Protein AF-Q2PBQ4-F1 (afdb_monomer)

Radius of gyration: 20.31 Å; Cα contacts (8 Å, |Δi|>4): 896; chains: 1; bounding box: 57×43×58 Å

Foldseek 3Di:
DEEEAEDLAFAAQDEDAQADPQQLPGFAEYETEHQQAHAALNGAYRGQEYEYEYQEEEEDAHDPDCVQWDDDPPDPDTDGDPDHRYHYLNNQQNQLLSQHEYEYEHAAEYEYQEEHESAQHEYEYHYLYDEYEYQYEYEYPHQYEYEYHYNAEYEHAFEYYRAAHEYEAEHQEYEQAHDDVRLPPAQVGYEYAYAYEHEHEHQQYEYYYGRHEYEAPDVGYEYEYPFQHYEYHYAEAYHYHAEYEYEYDHDPPDDPVRNPHYYHHHYPDYHYDPPHDYYYYD

pLDDT: mean 90.13, std 11.9, range [45.53, 98.88]

Solvent-accessible surface area (backbone atoms only — not comparable to full-atom values): 13071 Å² total; per-residue (Å²): 83,77,50,79,47,78,30,68,68,28,82,42,60,52,77,50,80,25,58,36,97,45,38,68,84,51,22,11,41,36,36,48,26,16,58,39,32,35,36,38,58,67,25,41,65,39,30,22,32,38,40,34,48,23,39,42,40,30,30,29,74,61,68,89,52,72,84,45,46,38,67,62,78,95,44,91,62,69,39,71,47,87,90,67,30,29,36,16,28,60,28,50,27,61,32,14,60,64,40,15,37,38,35,41,40,19,50,39,29,42,36,31,68,28,61,38,50,30,20,52,6,35,41,35,44,33,21,68,30,50,33,36,40,31,63,27,40,39,37,25,87,56,47,10,29,43,36,38,38,29,49,30,32,36,43,33,42,35,31,36,38,17,55,73,5,41,42,36,36,36,20,26,23,43,33,39,35,34,63,78,85,38,60,76,48,55,21,89,76,21,39,43,30,20,14,40,40,36,39,32,60,27,68,77,31,41,42,39,41,30,19,28,24,45,29,12,26,88,96,12,28,38,37,37,37,82,35,49,18,49,23,38,39,38,34,37,36,38,38,37,31,38,35,31,34,42,39,34,69,62,67,85,96,62,61,71,85,53,53,64,47,55,74,46,77,59,55,78,41,80,46,69,41,88,97,34,44,82,44,82,48,111

Mean predicted aligned error: 5.84 Å

InterPro domains:
  IPR012334 Pectin lyase fold [G3DSA:2.160.20.10] (1-53)

Secondary structure (DSSP, 8-state):
-EEEEE-SEEEE-SEEE---SSHHHH--EEEEE-SEEEE-TT-EEESSEEEEE-SEEEEE-----GGGEEE-TT--SEEE-TT--EEEHHHHHHHHTTT-EEEEEESSEEEE-S-EE-TTSEEEEEESSS-EEE-S-EE-SS--EEEEE-SSEEEE-S-EEEEEEEEEEEESEEEE--SGGGGG--GGG-EEEEEEEEEE--TT-EEEEEEEEEEEEEEEEEEEESSS--EEEEEEEEEEEEEEEEE-PPPTT--GGGS---EEEEEEEEEE-TT-EEEEE-
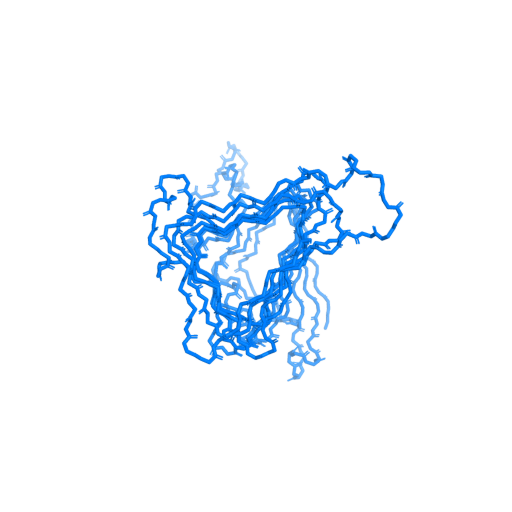
Structure (mmCIF, N/CA/C/O backbone):
data_AF-Q2PBQ4-F1
#
_entry.id   AF-Q2PBQ4-F1
#
loop_
_atom_site.group_PDB
_atom_site.id
_atom_site.type_symbol
_atom_site.label_atom_id
_atom_site.label_alt_id
_atom_site.label_comp_id
_atom_site.label_asym_id
_atom_site.label_entity_id
_atom_site.label_seq_id
_atom_site.pdbx_PDB_ins_code
_atom_site.Cartn_x
_atom_site.Cartn_y
_atom_site.Cartn_z
_atom_site.occupancy
_atom_site.B_iso_or_equiv
_atom_site.auth_seq_id
_atom_site.auth_comp_id
_atom_site.auth_asym_id
_atom_site.auth_atom_id
_atom_site.pdbx_PDB_model_num
ATOM 1 N N . GLY A 1 1 ? 13.755 -12.533 -21.486 1.00 93.19 1 GLY A N 1
ATOM 2 C CA . GLY A 1 1 ? 15.112 -11.950 -21.383 1.00 93.19 1 GLY A CA 1
ATOM 3 C C . GLY A 1 1 ? 15.297 -11.260 -20.043 1.00 93.19 1 GLY A C 1
ATOM 4 O O . GLY A 1 1 ? 14.425 -11.394 -19.188 1.00 93.19 1 GLY A O 1
ATOM 5 N N . ARG A 1 2 ? 16.408 -10.543 -19.853 1.00 96.75 2 ARG A N 1
ATOM 6 C CA . ARG A 1 2 ? 16.686 -9.730 -18.658 1.00 96.75 2 ARG A CA 1
ATOM 7 C C . ARG A 1 2 ? 17.326 -8.408 -19.092 1.00 96.75 2 ARG A C 1
ATOM 9 O O . ARG A 1 2 ? 18.261 -8.460 -19.883 1.00 96.75 2 ARG A O 1
ATOM 16 N N . ALA A 1 3 ? 16.846 -7.277 -18.586 1.00 96.81 3 ALA A N 1
ATOM 17 C CA . ALA A 1 3 ? 17.469 -5.967 -18.785 1.00 96.81 3 ALA A CA 1
ATOM 18 C C . ALA A 1 3 ? 17.603 -5.252 -17.438 1.00 96.81 3 ALA A C 1
ATOM 20 O O . ALA A 1 3 ? 16.644 -5.224 -16.672 1.00 96.81 3 ALA A O 1
ATOM 21 N N . ILE A 1 4 ? 18.789 -4.716 -17.155 1.00 95.25 4 ILE A N 1
ATOM 22 C CA . ILE A 1 4 ? 19.103 -3.990 -15.921 1.00 95.25 4 ILE A CA 1
ATOM 23 C C . ILE A 1 4 ? 19.652 -2.630 -16.327 1.00 95.25 4 ILE A C 1
ATOM 25 O O . ILE A 1 4 ? 20.608 -2.568 -17.102 1.00 95.25 4 ILE A O 1
ATOM 29 N N . VAL A 1 5 ? 19.043 -1.563 -15.823 1.00 93.81 5 VAL A N 1
ATOM 30 C CA . VAL A 1 5 ? 19.481 -0.183 -16.031 1.00 93.81 5 VAL A CA 1
ATOM 31 C C . VAL A 1 5 ? 19.753 0.427 -14.664 1.00 93.81 5 VAL A C 1
ATOM 33 O O . VAL A 1 5 ? 18.831 0.601 -13.874 1.00 93.81 5 VAL A O 1
ATOM 36 N N . TRP A 1 6 ? 21.018 0.748 -14.402 1.00 92.19 6 TRP A N 1
ATOM 37 C CA . TRP A 1 6 ? 21.456 1.413 -13.178 1.00 92.19 6 TRP A CA 1
ATOM 38 C C . TRP A 1 6 ? 22.190 2.709 -13.515 1.00 92.19 6 TRP A C 1
ATOM 40 O O . TRP A 1 6 ? 23.010 2.740 -14.436 1.00 92.19 6 TRP A O 1
ATOM 50 N N . GLY A 1 7 ? 21.945 3.748 -12.730 1.00 81.69 7 GLY A N 1
ATOM 51 C CA . GLY A 1 7 ? 22.768 4.950 -12.683 1.00 81.69 7 GLY A CA 1
ATOM 52 C C . GLY A 1 7 ? 22.498 5.709 -11.394 1.00 81.69 7 GLY A C 1
ATOM 53 O O . GLY A 1 7 ? 21.398 5.617 -10.865 1.00 81.69 7 GLY A O 1
ATOM 54 N N . ASP A 1 8 ? 23.469 6.476 -10.895 1.00 75.94 8 ASP A N 1
ATOM 55 C CA . ASP A 1 8 ? 23.231 7.352 -9.734 1.00 75.94 8 ASP A CA 1
ATOM 56 C C . ASP A 1 8 ? 22.040 8.282 -10.004 1.00 75.94 8 ASP A C 1
ATOM 58 O O . ASP A 1 8 ? 21.181 8.461 -9.149 1.00 75.94 8 ASP A O 1
ATOM 62 N N . ILE A 1 9 ? 21.960 8.767 -11.248 1.00 79.56 9 ILE A N 1
ATOM 63 C CA . ILE A 1 9 ? 20.779 9.359 -11.869 1.00 79.56 9 ILE A CA 1
ATOM 64 C C . ILE A 1 9 ? 20.339 8.446 -13.020 1.00 79.56 9 ILE A C 1
ATOM 66 O O . ILE A 1 9 ? 21.089 8.259 -13.984 1.00 79.56 9 ILE A O 1
ATOM 70 N N . ALA A 1 10 ? 19.123 7.906 -12.948 1.00 84.56 10 ALA A N 1
ATOM 71 C CA . ALA A 1 10 ? 18.535 7.031 -13.958 1.00 84.56 10 ALA A CA 1
ATOM 72 C C . ALA A 1 10 ? 17.274 7.668 -14.565 1.00 84.56 10 ALA A C 1
ATOM 74 O O . ALA A 1 10 ? 16.234 7.770 -13.919 1.00 84.56 10 ALA A O 1
ATOM 75 N N . LEU A 1 11 ? 17.373 8.074 -15.834 1.00 87.19 11 LEU A N 1
ATOM 76 C CA . LEU A 1 11 ? 16.285 8.668 -16.615 1.00 87.19 11 LEU A CA 1
ATOM 77 C C . LEU A 1 11 ? 15.771 7.641 -17.626 1.00 87.19 11 LEU A C 1
ATOM 79 O O . LEU A 1 11 ? 16.468 7.307 -18.588 1.00 87.19 11 LEU A O 1
ATOM 83 N N . ILE A 1 12 ? 14.562 7.131 -17.415 1.00 88.38 12 ILE A N 1
ATOM 84 C CA . ILE A 1 12 ? 13.929 6.159 -18.304 1.00 88.38 12 ILE A CA 1
ATOM 85 C C . ILE A 1 12 ? 12.822 6.861 -19.081 1.00 88.38 12 ILE A C 1
ATOM 87 O O . ILE A 1 12 ? 11.803 7.256 -18.519 1.00 88.38 12 ILE A O 1
ATOM 91 N N . ASP A 1 13 ? 13.042 6.988 -20.388 1.00 88.44 13 ASP A N 1
ATOM 92 C CA . ASP A 1 13 ? 12.125 7.661 -21.319 1.00 88.44 13 ASP A CA 1
ATOM 93 C C . ASP A 1 13 ? 11.961 6.903 -22.651 1.00 88.44 13 ASP A C 1
ATOM 95 O O . ASP A 1 13 ? 11.418 7.407 -23.629 1.00 88.44 13 ASP A O 1
ATOM 99 N N . GLY A 1 14 ? 12.480 5.674 -22.709 1.00 88.06 14 GLY A N 1
ATOM 100 C CA . GLY A 1 14 ? 12.464 4.823 -23.896 1.00 88.06 14 GLY A CA 1
ATOM 101 C C . GLY A 1 14 ? 11.621 3.561 -23.723 1.00 88.06 14 GLY A C 1
ATOM 102 O O . GLY A 1 14 ? 10.946 3.359 -22.714 1.00 88.06 14 GLY A O 1
ATOM 103 N N . ASN A 1 15 ? 11.696 2.674 -24.716 1.00 95.06 15 ASN A N 1
ATOM 104 C CA . ASN A 1 15 ? 11.066 1.358 -24.662 1.00 95.06 15 ASN A CA 1
ATOM 105 C C . ASN A 1 15 ? 12.089 0.282 -24.258 1.00 95.06 15 ASN A C 1
ATOM 107 O O . ASN A 1 15 ? 13.109 0.111 -24.929 1.00 95.06 15 ASN A O 1
ATOM 111 N N . ILE A 1 16 ? 11.794 -0.466 -23.193 1.00 95.19 16 ILE A N 1
ATOM 112 C CA . ILE A 1 16 ? 12.507 -1.686 -22.808 1.00 95.19 16 ILE A CA 1
ATOM 113 C C . ILE A 1 16 ? 11.582 -2.879 -23.053 1.00 95.19 16 ILE A C 1
ATOM 115 O O . ILE A 1 16 ? 10.691 -3.176 -22.253 1.00 95.19 16 ILE A O 1
ATOM 119 N N . ASN A 1 17 ? 11.830 -3.600 -24.147 1.00 95.38 17 ASN A N 1
ATOM 120 C CA . ASN A 1 17 ? 11.062 -4.784 -24.508 1.00 95.38 17 ASN A CA 1
ATOM 121 C C . ASN A 1 17 ? 11.787 -6.070 -24.088 1.00 95.38 17 ASN A C 1
ATOM 123 O O . ASN A 1 17 ? 12.755 -6.503 -24.714 1.00 95.38 17 ASN A O 1
ATOM 127 N N . ALA A 1 18 ? 11.277 -6.708 -23.040 1.00 95.38 18 ALA A N 1
ATOM 128 C CA . ALA A 1 18 ? 11.682 -8.028 -22.580 1.00 95.38 18 ALA A CA 1
ATOM 129 C C . ALA A 1 18 ? 10.539 -9.053 -22.722 1.00 95.38 18 ALA A C 1
ATOM 131 O O . ALA A 1 18 ? 10.498 -10.028 -21.964 1.00 95.38 18 ALA A O 1
ATOM 132 N N . GLN A 1 19 ? 9.616 -8.856 -23.670 1.00 93.56 19 GLN A N 1
ATOM 133 C CA . GLN A 1 19 ? 8.421 -9.682 -23.826 1.00 93.56 19 GLN A CA 1
ATOM 134 C C . GLN A 1 19 ? 8.736 -11.138 -24.199 1.00 93.56 19 GLN A C 1
ATOM 136 O O . GLN A 1 19 ? 9.745 -11.458 -24.831 1.00 93.56 19 GLN A O 1
ATOM 141 N N . GLY A 1 20 ? 7.824 -12.026 -23.812 1.00 89.19 20 GLY A N 1
ATOM 142 C CA . GLY A 1 20 ? 7.723 -13.386 -24.333 1.00 89.19 20 GLY A CA 1
ATOM 143 C C . GLY A 1 20 ? 6.499 -13.511 -25.241 1.00 89.19 20 GLY A C 1
ATOM 144 O O . GLY A 1 20 ? 5.858 -12.516 -25.567 1.00 89.19 20 GLY A O 1
ATOM 145 N N . LYS A 1 21 ? 6.133 -14.739 -25.623 1.00 90.81 21 LYS A N 1
ATOM 146 C CA . LYS A 1 21 ? 4.908 -14.989 -26.408 1.00 90.81 21 LYS A CA 1
ATOM 147 C C . LYS A 1 21 ? 3.641 -14.592 -25.639 1.00 90.81 21 LYS A C 1
ATOM 149 O O . LYS A 1 21 ? 2.692 -14.081 -26.215 1.00 90.81 21 LYS A O 1
ATOM 154 N N . ASP A 1 22 ? 3.646 -14.865 -24.342 1.00 90.38 22 ASP A N 1
ATOM 155 C CA . ASP A 1 22 ? 2.651 -14.438 -23.359 1.00 90.38 22 ASP A CA 1
ATOM 156 C C . ASP A 1 22 ? 3.419 -13.669 -22.277 1.00 90.38 22 ASP A C 1
ATOM 158 O O . ASP A 1 22 ? 4.313 -14.244 -21.648 1.00 90.38 22 ASP A O 1
ATOM 162 N N . ILE A 1 23 ? 3.147 -12.372 -22.104 1.00 89.69 23 ILE A N 1
ATOM 163 C CA . ILE A 1 23 ? 3.944 -11.501 -21.227 1.00 89.69 23 ILE A CA 1
ATOM 164 C C . ILE A 1 23 ? 3.871 -11.940 -19.759 1.00 89.69 23 ILE A C 1
ATOM 166 O O . ILE A 1 23 ? 4.903 -12.013 -19.097 1.00 89.69 23 ILE A O 1
ATOM 170 N N . ALA A 1 24 ? 2.698 -12.357 -19.283 1.00 86.25 24 ALA A N 1
ATOM 171 C CA . ALA A 1 24 ? 2.499 -12.789 -17.903 1.00 86.25 24 ALA A CA 1
ATOM 172 C C . ALA A 1 24 ? 3.145 -14.159 -17.629 1.00 86.25 24 ALA A C 1
ATOM 174 O O . ALA A 1 24 ? 3.663 -14.415 -16.539 1.00 86.25 24 ALA A O 1
ATOM 175 N N . LYS A 1 25 ? 3.161 -15.062 -18.618 1.00 88.38 25 LYS A N 1
ATOM 176 C CA . LYS A 1 25 ? 3.735 -16.411 -18.439 1.00 88.38 25 LYS A CA 1
ATOM 177 C C . LYS A 1 25 ? 5.223 -16.479 -18.755 1.00 88.38 25 LYS A C 1
ATOM 179 O O . LYS A 1 25 ? 5.984 -17.074 -17.995 1.00 88.38 25 LYS A O 1
ATOM 184 N N . THR A 1 26 ? 5.618 -15.880 -19.871 1.00 92.56 26 THR A N 1
ATOM 185 C CA . THR A 1 26 ? 6.922 -16.068 -20.531 1.00 92.56 26 THR A CA 1
ATOM 186 C C . THR A 1 26 ? 7.721 -14.776 -20.702 1.00 92.56 26 THR A C 1
ATOM 188 O O . THR A 1 26 ? 8.833 -14.825 -21.227 1.00 92.56 26 THR A O 1
ATOM 191 N N . GLY A 1 27 ? 7.181 -13.628 -20.278 1.00 93.75 27 GLY A N 1
ATOM 192 C CA . GLY A 1 27 ? 7.910 -12.364 -20.267 1.00 93.75 27 GLY A CA 1
ATOM 193 C C . GLY A 1 27 ? 9.150 -12.407 -19.373 1.00 93.75 27 GLY A C 1
ATOM 194 O O . GLY A 1 27 ? 9.266 -13.212 -18.446 1.00 93.75 27 GLY A O 1
ATOM 195 N N . GLY A 1 28 ? 10.101 -11.538 -19.691 1.00 95.19 28 GLY A N 1
ATOM 196 C CA . GLY A 1 28 ? 11.361 -11.383 -18.981 1.00 95.19 28 GLY A CA 1
ATOM 197 C C . GLY A 1 28 ? 11.264 -10.537 -17.714 1.00 95.19 28 GLY A C 1
ATOM 198 O O . GLY A 1 28 ? 10.182 -10.234 -17.217 1.00 95.19 28 GLY A O 1
ATOM 199 N N . PHE A 1 29 ? 12.432 -10.148 -17.216 1.00 96.81 29 PHE A N 1
ATOM 200 C CA . PHE A 1 29 ? 12.602 -9.284 -16.050 1.00 96.81 29 PHE A CA 1
ATOM 201 C C . PHE A 1 29 ? 13.279 -7.975 -16.460 1.00 96.81 29 PHE A C 1
ATOM 203 O O . PHE A 1 29 ? 14.274 -8.009 -17.191 1.00 96.81 29 PHE A O 1
ATOM 210 N N . VAL A 1 30 ? 12.759 -6.851 -15.974 1.00 97.00 30 VAL A N 1
ATOM 211 C CA . VAL A 1 30 ? 13.367 -5.525 -16.131 1.00 97.00 30 VAL A CA 1
ATOM 212 C C . VAL A 1 30 ? 13.603 -4.913 -14.757 1.00 97.00 30 VAL A C 1
ATOM 214 O O . VAL A 1 30 ? 12.729 -4.965 -13.897 1.00 97.00 30 VAL A O 1
ATOM 217 N N . GLU A 1 31 ? 14.773 -4.322 -14.564 1.00 96.06 31 GLU A N 1
ATOM 218 C CA . GLU A 1 31 ? 15.111 -3.520 -13.389 1.00 96.06 31 GLU A CA 1
ATOM 219 C C . GLU A 1 31 ? 15.605 -2.159 -13.853 1.00 96.06 31 GLU A C 1
ATOM 221 O O . GLU A 1 31 ? 16.446 -2.067 -14.752 1.00 96.06 31 GLU A O 1
ATOM 226 N N . THR A 1 32 ? 15.050 -1.115 -13.258 1.00 92.50 32 THR A N 1
ATOM 227 C CA . THR A 1 32 ? 15.457 0.271 -13.474 1.00 92.50 32 THR A CA 1
ATOM 228 C C . THR A 1 32 ? 15.645 0.898 -12.106 1.00 92.50 32 THR A C 1
ATOM 230 O O . THR A 1 32 ? 14.701 0.963 -11.320 1.00 92.50 32 THR A O 1
ATOM 233 N N . SER A 1 33 ? 16.863 1.307 -11.808 1.00 87.12 33 SER A N 1
ATOM 234 C CA . SER A 1 33 ? 17.324 1.527 -10.440 1.00 87.12 33 SER A CA 1
ATOM 235 C C . SER A 1 33 ? 18.352 2.651 -10.400 1.00 87.12 33 SER A C 1
ATOM 237 O O . SER A 1 33 ? 18.999 2.947 -11.408 1.00 87.12 33 SER A O 1
ATOM 239 N N . GLY A 1 34 ? 18.504 3.275 -9.242 1.00 82.69 34 GLY A N 1
ATOM 240 C CA . GLY A 1 34 ? 19.382 4.423 -9.067 1.00 82.69 34 GLY A CA 1
ATOM 241 C C . GLY A 1 34 ? 19.007 5.215 -7.832 1.00 82.69 34 GLY A C 1
ATOM 242 O O . GLY A 1 34 ? 17.855 5.156 -7.413 1.00 82.69 34 GLY A O 1
ATOM 243 N N . HIS A 1 35 ? 19.949 5.976 -7.272 1.00 76.19 35 HIS A N 1
ATOM 244 C CA . HIS A 1 35 ? 19.637 6.875 -6.158 1.00 76.19 35 HIS A CA 1
ATOM 245 C C . HIS A 1 35 ? 18.512 7.835 -6.559 1.00 76.19 35 HIS A C 1
ATOM 247 O O . HIS A 1 35 ? 17.479 7.886 -5.892 1.00 76.19 35 HIS A O 1
ATOM 253 N N . ASP A 1 36 ? 18.683 8.489 -7.710 1.00 76.69 36 ASP A N 1
ATOM 254 C CA . ASP A 1 36 ? 17.720 9.371 -8.356 1.00 76.69 36 ASP A CA 1
ATOM 255 C C . ASP A 1 36 ? 17.075 8.680 -9.573 1.00 76.69 36 ASP A C 1
ATOM 257 O O . ASP A 1 36 ? 17.637 8.673 -10.671 1.00 76.69 36 ASP A O 1
ATOM 261 N N . LEU A 1 37 ? 15.881 8.103 -9.403 1.00 83.75 37 LEU A N 1
ATOM 262 C CA . LEU A 1 37 ? 15.162 7.386 -10.466 1.00 83.75 37 LEU A CA 1
ATOM 263 C C . LEU A 1 37 ? 13.968 8.176 -11.014 1.00 83.75 37 LEU A C 1
ATOM 265 O O . LEU A 1 37 ? 13.111 8.643 -10.261 1.00 83.75 37 LEU A O 1
ATOM 269 N N . PHE A 1 38 ? 13.900 8.265 -12.342 1.00 84.88 38 PHE A N 1
ATOM 270 C CA . PHE A 1 38 ? 12.886 9.005 -13.086 1.00 84.88 38 PHE A CA 1
ATOM 271 C C . PHE A 1 38 ? 12.312 8.126 -14.183 1.00 84.88 38 PHE A C 1
ATOM 273 O O . PHE A 1 38 ? 13.019 7.745 -15.119 1.00 84.88 38 PHE A O 1
ATOM 280 N N . ILE A 1 39 ? 11.023 7.820 -14.075 1.00 87.00 39 ILE A N 1
ATOM 281 C CA . ILE A 1 39 ? 10.279 7.120 -15.116 1.00 87.00 39 ILE A CA 1
ATOM 282 C C . ILE A 1 39 ? 9.245 8.068 -15.715 1.00 87.00 39 ILE A C 1
ATOM 284 O O . ILE A 1 39 ? 8.208 8.340 -15.103 1.00 87.00 39 ILE A O 1
ATOM 288 N N . ASN A 1 40 ? 9.536 8.535 -16.923 1.00 84.31 40 ASN A N 1
ATOM 289 C CA . ASN A 1 40 ? 8.719 9.497 -17.653 1.00 84.31 40 ASN A CA 1
ATOM 290 C C . ASN A 1 40 ? 7.469 8.858 -18.272 1.00 84.31 40 ASN A C 1
ATOM 292 O O . ASN A 1 40 ? 7.330 7.634 -18.322 1.00 84.31 40 ASN A O 1
ATOM 296 N N . ASP A 1 41 ? 6.580 9.696 -18.806 1.00 85.12 41 ASP A N 1
ATOM 297 C CA . ASP A 1 41 ? 5.311 9.287 -19.433 1.00 85.12 41 ASP A CA 1
ATOM 298 C C . ASP A 1 41 ? 5.466 8.512 -20.735 1.00 85.12 41 ASP A C 1
ATOM 300 O O . ASP A 1 41 ? 4.545 7.812 -21.164 1.00 85.12 41 ASP A O 1
ATOM 304 N N . SER A 1 42 ? 6.599 8.710 -21.403 1.00 84.19 42 SER A N 1
ATOM 305 C CA . SER A 1 42 ? 6.943 8.064 -22.668 1.00 84.19 42 SER A CA 1
ATOM 306 C C . SER A 1 42 ? 7.589 6.698 -22.463 1.00 84.19 42 SER A C 1
ATOM 308 O O . SER A 1 42 ? 7.710 5.937 -23.424 1.00 84.19 42 SER A O 1
ATOM 310 N N . ALA A 1 43 ? 8.004 6.376 -21.234 1.00 89.00 43 ALA A N 1
ATOM 311 C CA . ALA A 1 43 ? 8.640 5.109 -20.938 1.00 89.00 43 ALA A CA 1
ATOM 312 C C . ALA A 1 43 ? 7.660 3.947 -21.129 1.00 89.00 43 ALA A C 1
ATOM 314 O O . ALA A 1 43 ? 6.511 3.979 -20.691 1.00 89.00 43 ALA A O 1
ATOM 315 N N . ILE A 1 44 ? 8.134 2.884 -21.773 1.00 90.19 44 ILE A N 1
ATOM 316 C CA . ILE A 1 44 ? 7.370 1.651 -21.964 1.00 90.19 44 ILE A C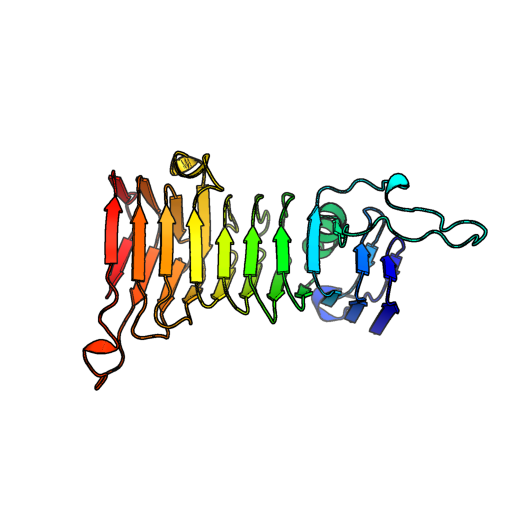A 1
ATOM 317 C C . ILE A 1 44 ? 8.243 0.497 -21.501 1.00 90.19 44 ILE A C 1
ATOM 319 O O . ILE A 1 44 ? 9.323 0.275 -22.042 1.00 90.19 44 ILE A O 1
ATOM 323 N N . VAL A 1 45 ? 7.762 -0.260 -20.519 1.00 92.38 45 VAL A N 1
ATOM 324 C CA . VAL A 1 45 ? 8.427 -1.477 -20.054 1.00 92.38 45 VAL A CA 1
ATOM 325 C C . VAL A 1 45 ? 7.519 -2.668 -20.323 1.00 92.38 45 VAL A C 1
ATOM 327 O O . VAL A 1 45 ? 6.452 -2.798 -19.727 1.00 92.38 45 VAL A O 1
ATOM 330 N N . ASP A 1 46 ? 7.955 -3.541 -21.229 1.00 92.50 46 ASP A N 1
ATOM 331 C CA . ASP A 1 46 ? 7.258 -4.772 -21.597 1.00 92.50 46 ASP A CA 1
ATOM 332 C C . ASP A 1 46 ? 7.999 -5.975 -21.017 1.00 92.50 46 ASP A C 1
ATOM 334 O O . ASP A 1 46 ? 8.870 -6.577 -21.646 1.00 92.50 46 ASP A O 1
ATOM 338 N N . ALA A 1 47 ? 7.662 -6.328 -19.781 1.00 93.00 47 ALA A N 1
ATOM 339 C CA . ALA A 1 47 ? 8.264 -7.433 -19.045 1.00 93.00 47 ALA A CA 1
ATOM 340 C C . ALA A 1 47 ? 7.205 -8.173 -18.230 1.00 93.00 47 ALA A C 1
ATOM 342 O O . ALA A 1 47 ? 6.141 -7.638 -17.958 1.00 93.00 47 ALA A O 1
ATOM 343 N N . LYS A 1 48 ? 7.494 -9.398 -17.788 1.00 91.19 48 LYS A N 1
ATOM 344 C CA . LYS A 1 48 ? 6.630 -10.075 -16.810 1.00 91.19 48 LYS A CA 1
ATOM 345 C C . LYS A 1 48 ? 6.697 -9.383 -15.449 1.00 91.19 48 LYS A C 1
ATOM 347 O O . LYS A 1 48 ? 5.690 -9.260 -14.758 1.00 91.19 48 LYS A O 1
ATOM 352 N N . LYS A 1 49 ? 7.912 -8.991 -15.058 1.00 93.25 49 LYS A N 1
ATOM 353 C CA . LYS A 1 49 ? 8.213 -8.320 -13.795 1.00 93.25 49 LYS A CA 1
ATOM 354 C C . LYS A 1 49 ? 9.062 -7.091 -14.054 1.00 93.25 49 LYS A C 1
ATOM 356 O O . LYS A 1 49 ? 10.033 -7.174 -14.813 1.00 93.25 49 LYS A O 1
ATOM 361 N N . TRP A 1 50 ? 8.730 -6.009 -13.372 1.00 94.31 50 TRP A N 1
ATOM 362 C CA . TRP A 1 50 ? 9.484 -4.769 -13.402 1.00 94.31 50 TRP A CA 1
ATOM 363 C C . TRP A 1 50 ? 9.804 -4.318 -11.978 1.00 94.31 50 TRP A C 1
ATOM 365 O O . TRP A 1 50 ? 8.898 -4.164 -11.160 1.00 94.31 50 TRP A O 1
ATOM 375 N N . LEU A 1 51 ? 11.092 -4.171 -11.672 1.00 94.56 51 LEU A N 1
ATOM 376 C CA . LEU A 1 51 ? 11.594 -3.692 -10.388 1.00 94.56 51 LEU A CA 1
ATOM 377 C C . LEU A 1 51 ? 12.099 -2.250 -10.520 1.00 94.56 51 LEU A C 1
ATOM 379 O O . LEU A 1 51 ? 12.883 -1.937 -11.416 1.00 94.56 51 LEU A O 1
ATOM 383 N N . LEU A 1 52 ? 11.640 -1.404 -9.607 1.00 92.81 52 LEU A N 1
ATOM 384 C CA . LEU A 1 52 ? 12.075 -0.031 -9.395 1.00 92.81 52 LEU A CA 1
ATOM 385 C C . LEU A 1 52 ? 12.738 0.024 -8.019 1.00 92.81 52 LEU A C 1
ATOM 387 O O . LEU A 1 52 ? 12.065 -0.315 -7.049 1.00 92.81 52 LEU A O 1
ATOM 391 N N . ASP A 1 53 ? 14.016 0.408 -7.946 1.00 87.69 53 ASP A N 1
ATOM 392 C CA . ASP A 1 53 ? 14.791 0.387 -6.689 1.00 87.69 53 ASP A CA 1
ATOM 393 C C . ASP A 1 53 ? 15.522 1.718 -6.377 1.00 87.69 53 ASP A C 1
ATOM 395 O O . ASP A 1 53 ? 16.733 1.807 -6.596 1.00 87.69 53 ASP A O 1
ATOM 399 N N . PRO A 1 54 ? 14.800 2.797 -5.982 1.00 85.75 54 PRO A N 1
ATOM 400 C CA . PRO A 1 54 ? 15.406 4.074 -5.576 1.00 85.75 54 PRO A CA 1
ATOM 401 C C . PRO A 1 54 ? 15.524 4.293 -4.059 1.00 85.75 54 PRO A C 1
ATOM 403 O O . PRO A 1 54 ? 14.974 3.549 -3.256 1.00 85.75 54 PRO A O 1
ATOM 406 N N . ASP A 1 55 ? 16.166 5.382 -3.623 1.00 85.88 55 ASP A N 1
ATOM 407 C CA . ASP A 1 55 ? 16.198 5.722 -2.189 1.00 85.88 55 ASP A CA 1
ATOM 408 C C . ASP A 1 55 ? 14.848 6.248 -1.683 1.00 85.88 55 ASP A C 1
ATOM 410 O O . ASP A 1 55 ? 14.341 5.823 -0.640 1.00 85.88 55 ASP A O 1
ATOM 414 N N . THR A 1 56 ? 14.228 7.155 -2.434 1.00 88.19 56 THR A N 1
ATOM 415 C CA . THR A 1 56 ? 12.842 7.598 -2.234 1.00 88.19 56 THR A CA 1
ATOM 416 C C . THR A 1 56 ? 12.134 7.669 -3.575 1.00 88.19 56 THR A C 1
ATOM 418 O O . THR A 1 56 ? 12.777 7.749 -4.614 1.00 88.19 56 THR A O 1
ATOM 421 N N . VAL A 1 57 ? 10.804 7.642 -3.587 1.00 90.81 57 VAL A N 1
ATOM 422 C CA . VAL A 1 57 ? 10.061 7.821 -4.840 1.00 90.81 57 VAL A CA 1
ATOM 423 C C . VAL A 1 57 ? 8.664 8.361 -4.605 1.00 90.81 57 VAL A C 1
ATOM 425 O O . VAL A 1 57 ? 7.987 7.996 -3.639 1.00 90.81 57 VAL A O 1
ATOM 428 N N . SER A 1 58 ? 8.222 9.219 -5.519 1.00 92.50 58 SER A N 1
ATOM 429 C CA . SER A 1 58 ? 6.845 9.682 -5.598 1.00 92.50 58 SER A CA 1
ATOM 430 C C . SER A 1 58 ? 6.193 9.239 -6.906 1.00 92.50 58 SER A C 1
ATOM 432 O O . SER A 1 58 ? 6.722 9.477 -7.991 1.00 92.50 58 SER A O 1
ATOM 434 N N . ILE A 1 59 ? 5.020 8.618 -6.818 1.00 93.62 59 ILE A N 1
ATOM 435 C CA . ILE A 1 59 ? 4.164 8.377 -7.981 1.00 93.62 59 ILE A CA 1
ATOM 436 C C . ILE A 1 59 ? 3.357 9.648 -8.223 1.00 93.62 59 ILE A C 1
ATOM 438 O O . ILE A 1 59 ? 2.581 10.055 -7.355 1.00 93.62 59 ILE A O 1
ATOM 442 N N . ASN A 1 60 ? 3.549 10.275 -9.380 1.00 91.25 60 ASN A N 1
ATOM 443 C CA . ASN A 1 60 ? 2.975 11.579 -9.706 1.00 91.25 60 ASN A CA 1
ATOM 444 C C . ASN A 1 60 ? 2.211 11.549 -11.028 1.00 91.25 60 ASN A C 1
ATOM 446 O O . ASN A 1 60 ? 2.323 10.601 -11.808 1.00 91.25 60 ASN A O 1
ATOM 450 N N . ASN A 1 61 ? 1.446 12.615 -11.269 1.00 83.50 61 ASN A N 1
ATOM 451 C CA . ASN A 1 61 ? 0.867 12.855 -12.576 1.00 83.50 61 ASN A CA 1
ATOM 452 C C . ASN A 1 61 ? 2.008 13.103 -13.551 1.00 83.50 61 ASN A C 1
ATOM 454 O O . ASN A 1 61 ? 2.905 13.904 -13.287 1.00 83.50 61 ASN A O 1
ATOM 458 N N . GLY A 1 62 ? 1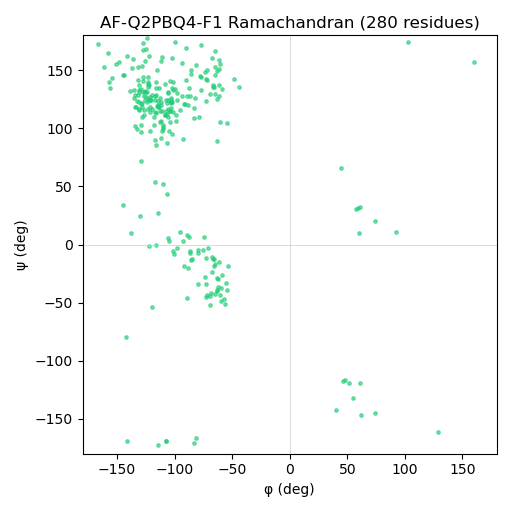.949 12.372 -14.649 1.00 64.06 62 GLY A N 1
ATOM 459 C CA . GLY A 1 62 ? 2.821 12.553 -15.780 1.00 64.06 62 GLY A CA 1
ATOM 460 C C . GLY A 1 62 ? 2.820 13.971 -16.326 1.00 64.06 62 GLY A C 1
ATOM 461 O O . GLY A 1 62 ? 1.874 14.375 -16.997 1.00 64.06 62 GLY A O 1
ATOM 462 N N . GLU A 1 63 ? 3.876 14.727 -16.049 1.00 57.47 63 GLU A N 1
ATOM 463 C CA . GLU A 1 63 ? 4.246 15.867 -16.874 1.00 57.47 63 GLU A CA 1
ATOM 464 C C . GLU A 1 63 ? 5.725 15.712 -17.228 1.00 57.47 63 GLU A C 1
ATOM 466 O O . GLU A 1 63 ? 6.602 15.843 -16.372 1.00 57.47 63 GLU A O 1
ATOM 471 N N . ASN A 1 64 ? 6.004 15.419 -18.503 1.00 53.56 64 ASN A N 1
ATOM 472 C CA . ASN A 1 64 ? 7.344 15.526 -19.076 1.00 53.56 64 ASN A CA 1
ATOM 473 C C . ASN A 1 64 ? 7.766 16.997 -19.009 1.00 53.56 64 ASN A C 1
ATOM 475 O O . ASN A 1 64 ? 7.482 17.781 -19.915 1.00 53.56 64 ASN A O 1
ATOM 479 N N . ASN A 1 65 ? 8.393 17.390 -17.908 1.00 54.50 65 ASN A N 1
ATOM 480 C CA . ASN A 1 65 ? 8.764 18.770 -17.690 1.00 54.50 65 ASN A CA 1
ATOM 481 C C . ASN A 1 65 ? 10.284 18.915 -17.740 1.00 54.50 65 ASN A C 1
ATOM 483 O O . ASN A 1 65 ? 10.981 18.713 -16.748 1.00 54.50 65 ASN A O 1
ATOM 487 N N . ASP A 1 66 ? 10.788 19.336 -18.901 1.00 55.28 66 ASP A N 1
ATOM 488 C CA . ASP A 1 66 ? 12.202 19.659 -19.126 1.00 55.28 66 ASP A CA 1
ATOM 489 C C . ASP A 1 66 ? 12.753 20.683 -18.117 1.00 55.28 66 ASP A C 1
ATOM 491 O O . ASP A 1 66 ? 13.965 20.757 -17.929 1.00 55.28 66 ASP A O 1
ATOM 495 N N . SER A 1 67 ? 11.902 21.451 -17.419 1.00 55.84 67 SER A N 1
ATOM 496 C CA . SER A 1 67 ? 12.340 22.339 -16.328 1.00 55.84 67 SER A CA 1
ATOM 497 C C . SER A 1 67 ? 12.854 21.596 -15.088 1.00 55.84 67 SER A C 1
ATOM 499 O O . SER A 1 67 ? 13.446 22.208 -14.195 1.00 55.84 67 SER A O 1
ATOM 501 N N . HIS A 1 68 ? 12.658 20.277 -15.034 1.00 59.22 68 HIS A N 1
ATOM 502 C CA . HIS A 1 68 ? 13.237 19.398 -14.025 1.00 59.22 68 HIS A CA 1
ATOM 503 C C . HIS A 1 68 ? 14.695 19.068 -14.358 1.00 59.22 68 HIS A C 1
ATOM 505 O O . HIS A 1 68 ? 15.378 18.482 -13.527 1.00 59.22 68 HIS A O 1
ATOM 511 N N . LEU A 1 69 ? 15.188 19.467 -15.535 1.00 61.06 69 LEU A N 1
ATOM 512 C CA . LEU A 1 69 ? 16.574 19.336 -15.955 1.00 61.06 69 LEU A CA 1
ATOM 513 C C . LEU A 1 69 ? 17.285 20.702 -15.865 1.00 61.06 69 LEU A C 1
ATOM 515 O O . LEU A 1 69 ? 16.968 21.638 -16.595 1.00 61.06 69 LEU A O 1
ATOM 519 N N . ILE A 1 70 ? 18.273 20.818 -14.980 1.00 60.50 70 ILE A N 1
ATOM 520 C CA . ILE A 1 70 ? 19.157 21.976 -14.808 1.00 60.50 70 ILE A CA 1
ATOM 521 C C . ILE A 1 70 ? 20.544 21.715 -15.411 1.00 60.50 70 ILE A C 1
ATOM 523 O O . ILE A 1 70 ? 21.112 20.634 -15.275 1.00 60.50 70 ILE A O 1
ATOM 527 N N . SER A 1 71 ? 21.141 22.722 -16.047 1.00 57.16 71 SER A N 1
ATOM 528 C CA . SER A 1 71 ? 22.548 22.665 -16.469 1.00 57.16 71 SER A CA 1
ATOM 529 C C . SER A 1 71 ? 23.457 23.150 -15.340 1.00 57.16 71 SER A C 1
ATOM 531 O O . SER A 1 71 ? 23.203 24.198 -14.741 1.00 57.16 71 SER A O 1
ATOM 533 N N . ARG A 1 72 ? 24.548 22.429 -15.056 1.00 45.53 72 ARG A N 1
ATOM 534 C CA . ARG A 1 72 ? 25.577 22.892 -14.113 1.00 45.53 72 ARG A CA 1
ATOM 535 C C . ARG A 1 72 ? 26.683 23.627 -14.874 1.00 45.53 72 ARG A C 1
ATOM 537 O O . ARG A 1 72 ? 27.658 23.003 -15.283 1.00 45.53 72 ARG A O 1
ATOM 544 N N . GLY A 1 73 ? 26.548 24.945 -15.024 1.00 61.34 73 GLY A N 1
ATOM 545 C CA . GLY A 1 73 ? 27.584 25.796 -15.633 1.00 61.34 73 GLY A CA 1
ATOM 546 C C . GLY A 1 73 ? 27.998 25.329 -17.036 1.00 61.34 73 GLY A C 1
ATOM 547 O O . GLY A 1 73 ? 27.134 25.022 -17.852 1.00 61.34 73 GLY A O 1
ATOM 548 N N . ASP A 1 74 ? 29.309 25.233 -17.286 1.00 52.28 74 ASP A N 1
ATOM 549 C CA . ASP A 1 74 ? 29.912 24.885 -18.589 1.00 52.28 74 ASP A CA 1
ATOM 550 C C . ASP A 1 74 ? 29.800 23.393 -18.974 1.00 52.28 74 ASP A C 1
ATOM 552 O O . ASP A 1 74 ? 30.385 22.953 -19.965 1.00 52.28 74 ASP A O 1
ATOM 556 N N . ASN A 1 75 ? 29.082 22.579 -18.193 1.00 52.38 75 ASN A N 1
ATOM 557 C CA . ASN A 1 75 ? 28.918 21.156 -18.474 1.00 52.38 75 ASN A CA 1
ATOM 558 C C . ASN A 1 75 ? 27.694 20.934 -19.390 1.00 52.38 75 ASN A C 1
ATOM 560 O O . ASN A 1 75 ? 26.580 21.274 -18.985 1.00 52.38 75 ASN A O 1
ATOM 564 N N . PRO A 1 76 ? 27.850 20.346 -20.595 1.00 54.34 76 PRO A N 1
ATOM 565 C CA . PRO A 1 76 ? 26.727 20.083 -21.504 1.00 54.34 76 PRO A CA 1
ATOM 566 C C . PRO A 1 76 ? 25.741 19.036 -20.962 1.00 54.34 76 PRO A C 1
ATOM 568 O O . PRO A 1 76 ? 24.638 18.894 -21.492 1.00 54.34 76 PRO A O 1
ATOM 571 N N . ASN A 1 77 ? 26.119 18.311 -19.907 1.00 51.03 77 ASN A N 1
ATOM 572 C CA . ASN A 1 77 ? 25.246 17.355 -19.245 1.00 51.03 77 ASN A CA 1
ATOM 573 C C . ASN A 1 77 ? 24.168 18.088 -18.435 1.00 51.03 77 ASN A C 1
ATOM 575 O O . ASN A 1 77 ? 24.467 18.885 -17.543 1.00 51.03 77 ASN A O 1
ATOM 579 N N . LYS A 1 78 ? 22.903 17.789 -18.737 1.00 52.59 78 LYS A N 1
ATOM 580 C CA . LYS A 1 78 ? 21.759 18.199 -17.922 1.00 52.59 78 LYS A CA 1
ATOM 581 C C . LYS A 1 78 ? 21.664 17.290 -16.692 1.00 52.59 78 LYS A C 1
ATOM 583 O O . LYS A 1 78 ? 21.747 16.072 -16.817 1.00 52.59 78 LYS A O 1
ATOM 588 N N . PHE A 1 79 ? 21.482 17.888 -15.524 1.00 55.53 79 PHE A N 1
ATOM 589 C CA . PHE A 1 79 ? 21.264 17.222 -14.241 1.00 55.53 79 PHE A CA 1
ATOM 590 C C . PHE A 1 79 ? 19.840 17.474 -13.782 1.00 55.53 79 PHE A C 1
ATOM 592 O O . PHE A 1 79 ? 19.197 18.406 -14.244 1.00 55.53 79 PHE A O 1
ATOM 599 N N . LEU A 1 80 ? 19.336 16.676 -12.858 1.00 56.44 80 LEU A N 1
ATOM 600 C CA . LEU A 1 80 ? 18.007 16.913 -12.321 1.00 56.44 80 LEU A CA 1
ATOM 601 C C . LEU A 1 80 ? 18.018 18.053 -11.306 1.00 56.44 80 LEU A C 1
ATOM 603 O O . LEU A 1 80 ? 18.978 18.241 -10.558 1.00 56.44 80 LEU A O 1
ATOM 607 N N . LYS A 1 81 ? 16.932 18.820 -11.280 1.00 58.31 81 LYS A N 1
ATOM 608 C CA . LYS A 1 81 ? 16.614 19.717 -10.177 1.00 58.31 81 LYS A CA 1
ATOM 609 C C . LYS A 1 81 ? 16.412 18.838 -8.943 1.00 58.31 81 LYS A C 1
ATOM 611 O O . LYS A 1 81 ? 15.623 17.898 -9.003 1.00 58.31 81 LYS A O 1
ATOM 616 N N . ASN A 1 82 ? 17.155 19.132 -7.876 1.00 49.06 82 ASN A N 1
ATOM 617 C CA . ASN A 1 82 ? 17.131 18.364 -6.631 1.00 49.06 82 ASN A CA 1
ATOM 618 C C . ASN A 1 82 ? 15.683 18.011 -6.218 1.00 49.06 82 ASN A C 1
ATOM 620 O O . ASN A 1 82 ? 14.808 18.878 -6.266 1.00 49.06 82 ASN A O 1
ATOM 624 N N . ASP A 1 83 ? 15.478 16.753 -5.809 1.00 53.50 83 ASP A N 1
ATOM 625 C CA . ASP A 1 83 ? 14.320 16.236 -5.052 1.00 53.50 83 ASP A CA 1
ATOM 626 C C . ASP A 1 83 ? 13.117 15.644 -5.820 1.00 53.50 83 ASP A C 1
ATOM 628 O O . ASP A 1 83 ? 12.091 15.353 -5.204 1.00 53.50 83 ASP A O 1
ATOM 632 N N . LEU A 1 84 ? 13.198 15.402 -7.133 1.00 61.47 84 LEU A N 1
ATOM 633 C CA . LEU A 1 84 ? 12.041 14.906 -7.908 1.00 61.47 84 LEU A CA 1
ATOM 634 C C . LEU A 1 84 ? 12.116 13.430 -8.329 1.00 61.47 84 LEU A C 1
ATOM 636 O O . LEU A 1 84 ? 11.745 13.106 -9.445 1.00 61.47 84 LEU A O 1
ATOM 640 N N . MET A 1 85 ? 12.523 12.503 -7.461 1.00 76.12 85 MET A N 1
ATOM 641 C CA . MET A 1 85 ? 12.485 11.061 -7.780 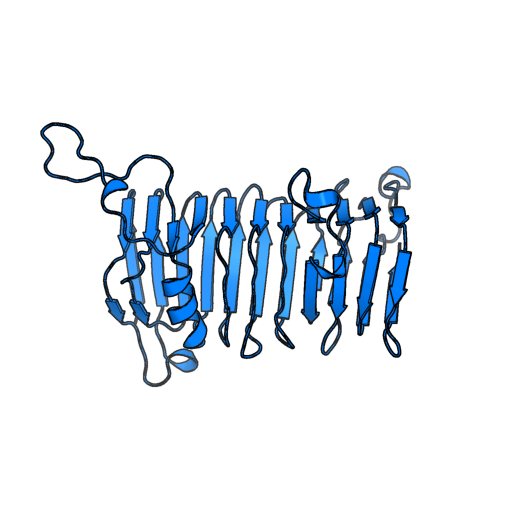1.00 76.12 85 MET A CA 1
ATOM 642 C C . MET A 1 85 ? 11.043 10.615 -8.076 1.00 76.12 85 MET A C 1
ATOM 644 O O . MET A 1 85 ? 10.207 10.522 -7.168 1.00 76.12 85 MET A O 1
ATOM 648 N N . THR A 1 86 ? 10.715 10.390 -9.351 1.00 83.56 86 THR A N 1
ATOM 649 C CA . THR A 1 86 ? 9.326 10.263 -9.806 1.00 83.56 86 THR A CA 1
ATOM 650 C C . THR A 1 86 ? 9.091 9.055 -10.696 1.00 83.56 86 THR A C 1
ATOM 652 O O . THR A 1 86 ? 9.884 8.712 -11.568 1.00 83.56 86 THR A O 1
ATOM 655 N N . VAL A 1 87 ? 7.935 8.429 -10.500 1.00 86.88 87 VAL A N 1
ATOM 656 C CA . VAL A 1 87 ? 7.371 7.453 -11.431 1.00 86.88 87 VAL A CA 1
ATOM 657 C C . VAL A 1 87 ? 6.052 8.013 -11.936 1.00 86.88 87 VAL A C 1
ATOM 659 O O . VAL A 1 87 ? 5.163 8.335 -11.144 1.00 86.88 87 VAL A O 1
ATOM 662 N N . SER A 1 88 ? 5.912 8.127 -13.252 1.00 90.19 88 SER A N 1
ATOM 663 C CA . SER A 1 88 ? 4.644 8.495 -13.873 1.00 90.19 88 SER A CA 1
ATOM 664 C C . SER A 1 88 ? 3.553 7.466 -13.568 1.00 90.19 88 SER A C 1
ATOM 666 O O . SER A 1 88 ? 3.713 6.266 -13.831 1.00 90.19 88 SER A O 1
ATOM 668 N N . ASN A 1 89 ? 2.404 7.932 -13.073 1.00 90.81 89 ASN A N 1
ATOM 669 C CA . ASN A 1 89 ? 1.226 7.086 -12.891 1.00 90.81 89 ASN A CA 1
ATOM 670 C C . ASN A 1 89 ? 0.698 6.513 -14.219 1.00 90.81 89 ASN A C 1
ATOM 672 O O . ASN A 1 89 ? 0.181 5.397 -14.240 1.00 90.81 89 ASN A O 1
ATOM 676 N N . LYS A 1 90 ? 0.876 7.227 -15.337 1.00 90.56 90 LYS A N 1
ATOM 677 C CA . LYS A 1 90 ? 0.480 6.777 -16.678 1.00 90.56 90 LYS A CA 1
ATOM 678 C C . LYS A 1 90 ? 1.343 5.614 -17.159 1.00 90.56 90 LYS A C 1
ATOM 680 O O . LYS A 1 90 ? 0.817 4.625 -17.680 1.00 90.56 90 LYS A O 1
ATOM 685 N N . THR A 1 91 ? 2.655 5.708 -16.968 1.00 90.38 91 THR A N 1
ATOM 686 C CA . THR A 1 91 ? 3.577 4.614 -17.301 1.00 90.38 91 THR A CA 1
ATOM 687 C C . THR A 1 91 ? 3.309 3.400 -16.425 1.00 90.38 91 THR A C 1
ATOM 689 O O . THR A 1 91 ? 3.226 2.274 -16.922 1.00 90.38 91 THR A O 1
ATOM 692 N N . LEU A 1 92 ? 3.078 3.631 -15.132 1.00 92.81 92 LEU A N 1
ATOM 693 C CA . LEU A 1 92 ? 2.711 2.583 -14.190 1.00 92.81 92 LEU A CA 1
ATOM 694 C C . LEU A 1 92 ? 1.411 1.873 -14.600 1.00 92.81 92 LEU A C 1
ATOM 696 O O . LEU A 1 92 ? 1.392 0.645 -14.679 1.00 92.81 92 LEU A O 1
ATOM 700 N N . TYR A 1 93 ? 0.360 2.626 -14.934 1.00 93.50 93 TYR A N 1
ATOM 701 C CA . TYR A 1 93 ? -0.898 2.081 -15.451 1.00 93.50 93 TYR A CA 1
ATOM 702 C C . TYR A 1 93 ? -0.679 1.245 -16.715 1.00 93.50 93 TYR A C 1
ATOM 704 O O . TYR A 1 93 ? -1.175 0.126 -16.810 1.00 93.50 93 TYR A O 1
ATOM 712 N N . THR A 1 94 ? 0.102 1.752 -17.672 1.00 92.00 94 THR A N 1
ATOM 713 C CA . THR A 1 94 ? 0.366 1.056 -18.942 1.00 92.00 94 THR A CA 1
ATOM 714 C C . THR A 1 94 ? 1.034 -0.301 -18.716 1.00 92.00 94 THR A C 1
ATOM 716 O O . THR A 1 94 ? 0.715 -1.266 -19.414 1.00 92.00 94 THR A O 1
ATOM 719 N N . ALA A 1 95 ? 1.940 -0.393 -17.739 1.00 91.62 95 ALA A N 1
ATOM 720 C CA . ALA A 1 95 ? 2.536 -1.660 -17.340 1.00 91.62 95 ALA A CA 1
ATOM 721 C C . ALA A 1 95 ? 1.508 -2.569 -16.640 1.00 91.62 95 ALA A C 1
ATOM 723 O O . ALA A 1 95 ? 1.305 -3.712 -17.050 1.00 91.62 95 ALA A O 1
ATOM 724 N N . LEU A 1 96 ? 0.812 -2.061 -15.621 1.00 94.81 96 LEU A N 1
ATOM 725 C CA . LEU A 1 96 ? -0.139 -2.838 -14.818 1.00 94.81 96 LEU A CA 1
ATOM 726 C C . LEU A 1 96 ? -1.325 -3.366 -15.641 1.00 94.81 96 LEU A C 1
ATOM 728 O O . LEU A 1 96 ? -1.719 -4.511 -15.450 1.00 94.81 96 LEU A O 1
ATOM 732 N N . ALA A 1 97 ? -1.832 -2.603 -16.612 1.00 93.44 97 ALA A N 1
ATOM 733 C CA . ALA A 1 97 ? -2.912 -3.010 -17.521 1.00 93.44 97 ALA A CA 1
ATOM 734 C C . ALA A 1 97 ? -2.541 -4.179 -18.453 1.00 93.44 97 ALA A C 1
ATOM 736 O O . ALA A 1 97 ? -3.415 -4.835 -19.021 1.00 93.44 97 ALA A O 1
ATOM 737 N N . LYS A 1 98 ? -1.244 -4.469 -18.608 1.00 90.81 98 LYS A N 1
ATOM 738 C CA . LYS A 1 98 ? -0.741 -5.651 -19.327 1.00 90.81 98 LYS A CA 1
ATOM 739 C C . LYS A 1 98 ? -0.611 -6.880 -18.414 1.00 90.81 98 LYS A C 1
ATOM 741 O O . LYS A 1 98 ? -0.077 -7.901 -18.847 1.00 90.81 98 LYS A O 1
ATOM 746 N N . GLY A 1 99 ? -1.073 -6.798 -17.164 1.00 88.69 99 GLY A N 1
ATOM 747 C CA . GLY A 1 99 ? -0.929 -7.849 -16.156 1.00 88.69 99 GLY A CA 1
ATOM 748 C C . GLY A 1 99 ? 0.489 -7.973 -15.593 1.00 88.69 99 GLY A C 1
ATOM 749 O O . GLY A 1 99 ? 0.851 -9.031 -15.081 1.00 88.69 99 GLY A O 1
ATOM 750 N N . ILE A 1 100 ? 1.315 -6.929 -15.725 1.00 90.56 100 ILE A N 1
ATOM 751 C CA . ILE A 1 100 ? 2.704 -6.929 -15.249 1.00 90.56 100 ILE A CA 1
ATOM 752 C C . ILE A 1 100 ? 2.733 -6.852 -13.719 1.00 90.56 100 ILE A C 1
ATOM 754 O O . ILE A 1 100 ? 1.944 -6.138 -13.095 1.00 90.56 100 ILE A O 1
ATOM 758 N N . GLU A 1 101 ? 3.674 -7.574 -13.110 1.00 93.75 101 GLU A N 1
ATOM 759 C CA . GLU A 1 101 ? 4.033 -7.389 -11.703 1.00 93.75 101 GLU A CA 1
ATOM 760 C C . GLU A 1 101 ? 5.028 -6.228 -11.588 1.00 93.75 101 GLU A C 1
ATOM 762 O O . GLU A 1 101 ? 6.192 -6.361 -11.985 1.00 93.75 101 GLU A O 1
ATOM 767 N N . VAL A 1 102 ? 4.586 -5.095 -11.043 1.00 95.69 102 VAL A N 1
ATOM 768 C CA . VAL A 1 102 ? 5.448 -3.934 -10.795 1.00 95.69 102 VAL A CA 1
ATOM 769 C C . VAL A 1 102 ? 5.792 -3.872 -9.313 1.00 95.69 102 VAL A C 1
ATOM 771 O O . VAL A 1 102 ? 4.908 -3.799 -8.460 1.00 95.69 102 VAL A O 1
ATOM 774 N N . ASN A 1 103 ? 7.083 -3.896 -9.001 1.00 94.94 103 ASN A N 1
ATOM 775 C CA . ASN A 1 103 ? 7.598 -3.796 -7.643 1.00 94.94 103 ASN A CA 1
ATOM 776 C C . ASN A 1 103 ? 8.385 -2.497 -7.506 1.00 94.94 103 ASN A C 1
ATOM 778 O O . ASN A 1 103 ? 9.397 -2.319 -8.175 1.00 94.94 103 ASN A O 1
ATOM 782 N N . ILE A 1 104 ? 7.929 -1.614 -6.627 1.00 94.62 104 ILE A N 1
ATOM 783 C CA . ILE A 1 104 ? 8.642 -0.407 -6.227 1.00 94.62 104 ILE A CA 1
ATOM 784 C C . ILE A 1 104 ? 9.214 -0.674 -4.842 1.00 94.62 104 ILE A C 1
ATOM 786 O O . ILE A 1 104 ? 8.472 -0.728 -3.863 1.00 94.62 104 ILE A O 1
ATOM 790 N N . SER A 1 105 ? 10.516 -0.902 -4.784 1.00 93.38 105 SER A N 1
ATOM 791 C CA . SER A 1 105 ? 11.299 -1.095 -3.571 1.00 93.38 105 SER A CA 1
ATOM 792 C C . SER A 1 105 ? 12.058 0.193 -3.309 1.00 93.38 105 SER A C 1
ATOM 794 O O . SER A 1 105 ? 12.740 0.661 -4.197 1.00 93.38 105 SER A O 1
ATOM 796 N N . ALA A 1 106 ? 11.898 0.823 -2.152 1.00 90.88 106 ALA A N 1
ATOM 797 C CA . ALA A 1 106 ? 12.655 2.024 -1.835 1.00 90.88 106 ALA A CA 1
ATOM 798 C C . ALA A 1 106 ? 13.371 1.909 -0.495 1.00 90.88 106 ALA A C 1
ATOM 800 O O . ALA A 1 106 ? 12.819 1.377 0.471 1.00 90.88 106 ALA A O 1
ATOM 801 N N . THR A 1 107 ? 14.569 2.476 -0.388 1.00 90.12 107 THR A N 1
ATOM 802 C CA . THR A 1 107 ? 15.312 2.454 0.879 1.00 90.12 107 THR A CA 1
ATOM 803 C C . THR A 1 107 ? 14.531 3.172 1.989 1.00 90.12 107 THR A C 1
ATOM 805 O O . THR A 1 107 ? 14.440 2.677 3.113 1.00 90.12 107 THR A O 1
ATOM 808 N N . GLN A 1 108 ? 13.936 4.335 1.696 1.00 92.75 108 GLN A N 1
ATOM 809 C CA . GLN A 1 108 ? 13.479 5.287 2.716 1.00 92.75 108 GLN A CA 1
ATOM 810 C C . GLN A 1 108 ? 11.979 5.593 2.716 1.00 92.75 108 GLN A C 1
ATOM 812 O O . GLN A 1 108 ? 11.389 5.570 3.789 1.00 92.75 108 GLN A O 1
ATOM 817 N N . LYS A 1 109 ? 11.363 6.007 1.603 1.00 94.94 109 LYS A N 1
ATOM 818 C CA . LYS A 1 109 ? 9.946 6.435 1.588 1.00 94.94 109 LYS A CA 1
ATOM 819 C C . LYS A 1 109 ? 9.344 6.314 0.192 1.00 94.94 109 LYS A C 1
ATOM 821 O O . LYS A 1 109 ? 9.974 6.713 -0.785 1.00 94.94 109 LYS A O 1
ATOM 826 N N . ILE A 1 110 ? 8.092 5.865 0.130 1.00 96.50 110 ILE A N 1
ATOM 827 C CA . ILE A 1 110 ? 7.249 5.952 -1.070 1.00 96.50 110 ILE A CA 1
ATOM 828 C C . ILE A 1 110 ? 6.092 6.915 -0.798 1.00 96.50 110 ILE A C 1
ATOM 830 O O . ILE A 1 110 ? 5.447 6.834 0.249 1.00 96.50 110 ILE A O 1
ATOM 834 N N . THR A 1 111 ? 5.813 7.802 -1.751 1.00 96.75 111 THR A N 1
ATOM 835 C CA . THR A 1 111 ? 4.622 8.663 -1.747 1.00 96.75 111 THR A CA 1
ATOM 836 C C . THR A 1 111 ? 3.773 8.375 -2.982 1.00 96.75 111 THR A C 1
ATOM 838 O O . THR A 1 111 ? 4.273 8.395 -4.101 1.00 96.75 111 THR A O 1
ATOM 841 N N . VAL A 1 112 ? 2.479 8.121 -2.813 1.00 96.88 112 VAL A N 1
ATOM 842 C CA . VAL A 1 112 ? 1.520 8.019 -3.923 1.00 96.88 112 VAL A CA 1
ATOM 843 C C . VAL A 1 112 ? 0.738 9.325 -3.979 1.00 96.88 112 VAL A C 1
ATOM 845 O O . VAL A 1 112 ? -0.204 9.515 -3.213 1.00 96.88 112 VAL A O 1
ATOM 848 N N . ALA A 1 113 ? 1.180 10.258 -4.822 1.00 94.69 113 ALA A N 1
ATOM 849 C CA . ALA A 1 113 ? 0.619 11.606 -4.940 1.00 94.69 113 ALA A CA 1
ATOM 850 C C . ALA A 1 113 ? -0.334 11.770 -6.136 1.00 94.69 113 ALA A C 1
ATOM 852 O O . ALA A 1 113 ? -1.035 12.774 -6.236 1.00 94.69 113 ALA A O 1
ATOM 853 N N . ALA A 1 114 ? -0.423 10.771 -7.010 1.00 94.44 114 ALA A N 1
ATOM 854 C CA . ALA A 1 114 ? -1.368 10.718 -8.118 1.00 94.44 114 ALA A CA 1
ATOM 855 C C . ALA A 1 114 ? -2.192 9.433 -8.097 1.00 94.44 114 ALA A C 1
ATOM 857 O O . ALA A 1 114 ? -1.783 8.440 -7.494 1.00 94.44 114 ALA A O 1
ATOM 858 N N . ASP A 1 115 ? -3.356 9.471 -8.746 1.00 96.19 115 ASP A N 1
ATOM 859 C CA . ASP A 1 115 ? -4.223 8.303 -8.853 1.00 96.19 115 ASP A CA 1
ATOM 860 C C . ASP A 1 115 ? -3.508 7.174 -9.605 1.00 96.19 115 ASP A C 1
ATOM 862 O O . ASP A 1 115 ? -2.858 7.401 -10.630 1.00 96.19 115 ASP A O 1
ATOM 866 N N . VAL A 1 116 ? -3.650 5.953 -9.095 1.00 96.44 116 VAL A N 1
ATOM 867 C CA . VAL A 1 116 ? -3.103 4.727 -9.679 1.00 96.44 116 VAL A CA 1
ATOM 868 C C . VAL A 1 116 ? -4.248 3.759 -9.956 1.00 96.44 116 VAL A C 1
ATOM 870 O O . VAL A 1 116 ? -5.016 3.433 -9.055 1.00 96.44 116 VAL A O 1
ATOM 873 N N . ASP A 1 117 ? -4.348 3.253 -11.184 1.00 96.75 117 ASP A N 1
ATOM 874 C CA . ASP A 1 117 ? -5.192 2.096 -11.508 1.00 96.75 117 ASP A CA 1
ATOM 875 C C . ASP A 1 117 ? -4.290 0.870 -11.694 1.00 96.75 117 ASP A C 1
ATOM 877 O O . ASP A 1 117 ? -3.455 0.825 -12.600 1.00 96.75 117 ASP A O 1
ATOM 881 N N . VAL A 1 118 ? -4.437 -0.124 -10.813 1.00 96.06 118 VAL A N 1
ATOM 882 C CA . VAL A 1 118 ? -3.693 -1.388 -10.892 1.00 96.06 118 VAL A CA 1
ATOM 883 C C . VAL A 1 118 ? -4.282 -2.358 -11.916 1.00 96.06 118 VAL A C 1
ATOM 885 O O . VAL A 1 118 ? -3.687 -3.403 -12.166 1.00 96.06 118 VAL A O 1
ATOM 888 N N . SER A 1 119 ? -5.422 -2.021 -12.529 1.00 93.81 119 SER A N 1
ATOM 889 C CA . SER A 1 119 ? -6.096 -2.776 -13.586 1.00 93.81 119 SER A CA 1
ATOM 890 C C . SER A 1 119 ? -6.184 -4.269 -13.246 1.00 93.81 119 SER A C 1
ATOM 892 O O . SER A 1 119 ? -6.813 -4.597 -12.245 1.00 93.81 119 SER A O 1
ATOM 894 N N . ASN A 1 120 ? -5.568 -5.168 -14.016 1.00 91.94 120 ASN A N 1
ATOM 895 C CA . ASN A 1 120 ? -5.444 -6.604 -13.724 1.00 91.94 120 ASN A CA 1
ATOM 896 C C . ASN A 1 120 ? -4.029 -7.018 -13.259 1.00 91.94 120 ASN A C 1
ATOM 898 O O . ASN A 1 120 ? -3.745 -8.210 -13.125 1.00 91.94 120 ASN A O 1
ATOM 902 N N . GLY A 1 121 ? -3.132 -6.052 -13.054 1.00 92.94 121 GLY A N 1
ATOM 903 C CA . GLY A 1 121 ? -1.750 -6.261 -12.638 1.00 92.94 121 GLY A CA 1
ATOM 904 C C . GLY A 1 121 ? -1.592 -6.426 -11.130 1.00 92.94 121 GLY A C 1
ATOM 905 O O . GLY A 1 121 ? -2.552 -6.560 -10.366 1.00 92.94 121 GLY A O 1
ATOM 906 N N . THR A 1 122 ? -0.339 -6.434 -10.681 1.00 95.31 122 THR A N 1
ATOM 907 C CA . THR A 1 122 ? -0.007 -6.425 -9.251 1.00 95.31 122 THR A CA 1
ATOM 908 C C . THR A 1 122 ? 1.024 -5.348 -8.975 1.00 95.31 122 THR A C 1
ATOM 910 O O . THR A 1 122 ? 2.112 -5.373 -9.551 1.00 95.31 122 THR A O 1
ATOM 913 N N . LEU A 1 123 ? 0.680 -4.428 -8.076 1.00 98.25 123 LEU A N 1
ATOM 914 C CA . LEU A 1 123 ? 1.583 -3.400 -7.576 1.00 98.25 123 LEU A CA 1
ATOM 915 C C . LEU A 1 123 ? 2.081 -3.786 -6.184 1.00 98.25 123 LEU A C 1
ATOM 917 O O . LEU A 1 123 ? 1.284 -3.959 -5.258 1.00 98.25 123 LEU A O 1
ATOM 921 N N . THR A 1 124 ? 3.398 -3.875 -6.024 1.00 98.31 124 THR A N 1
ATOM 922 C CA . THR A 1 124 ? 4.040 -3.968 -4.711 1.00 98.31 124 THR A CA 1
ATOM 923 C C . THR A 1 124 ? 4.739 -2.658 -4.391 1.00 98.31 124 THR A C 1
ATOM 925 O O . THR A 1 124 ? 5.611 -2.231 -5.141 1.00 98.31 124 THR A O 1
ATOM 928 N N . LEU A 1 125 ? 4.401 -2.056 -3.254 1.00 98.44 125 LEU A N 1
ATOM 929 C 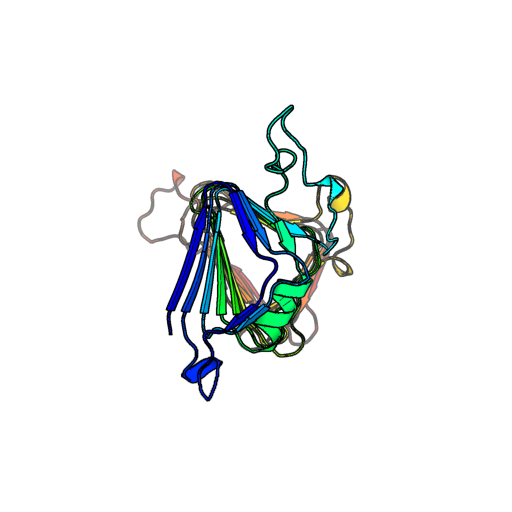CA . LEU A 1 125 ? 5.130 -0.939 -2.662 1.00 98.44 125 LEU A CA 1
ATOM 930 C C . LEU A 1 125 ? 5.898 -1.458 -1.450 1.00 98.44 125 LEU A C 1
ATOM 932 O O . LEU A 1 125 ? 5.302 -2.009 -0.522 1.00 98.44 125 LEU A O 1
ATOM 936 N N . HIS A 1 126 ? 7.212 -1.300 -1.446 1.00 98.00 126 HIS A N 1
ATOM 937 C CA . HIS A 1 126 ? 8.072 -1.754 -0.369 1.00 98.00 126 HIS A CA 1
ATOM 938 C C . HIS A 1 126 ? 8.995 -0.635 0.092 1.00 98.00 126 HIS A C 1
ATOM 940 O O . HIS A 1 126 ? 9.620 0.015 -0.736 1.00 98.00 126 HIS A O 1
ATOM 946 N N . THR A 1 127 ? 9.105 -0.436 1.405 1.00 96.75 127 THR A N 1
ATOM 947 C CA . THR A 1 127 ? 10.193 0.360 1.972 1.00 96.75 127 THR A CA 1
ATOM 948 C C . THR A 1 127 ? 10.997 -0.442 2.977 1.00 96.75 127 THR A C 1
ATOM 950 O O . THR A 1 127 ? 10.420 -1.139 3.817 1.00 96.75 127 THR A O 1
ATOM 953 N N . GLU A 1 128 ? 12.323 -0.318 2.932 1.00 94.06 128 GLU A N 1
ATOM 954 C CA . GLU A 1 128 ? 13.191 -0.908 3.959 1.00 94.06 128 GLU A CA 1
ATOM 955 C C . GLU A 1 128 ? 13.072 -0.147 5.283 1.00 94.06 128 GLU A C 1
ATOM 957 O O . GLU A 1 128 ? 13.000 -0.734 6.368 1.00 94.06 128 GLU A O 1
ATOM 962 N N . ARG A 1 129 ? 13.054 1.186 5.191 1.00 91.75 129 ARG A N 1
ATOM 963 C CA . ARG A 1 129 ? 12.993 2.129 6.311 1.00 91.75 129 ARG A CA 1
ATOM 964 C C . ARG A 1 129 ? 11.797 3.072 6.136 1.00 91.75 129 ARG A C 1
ATOM 966 O O . ARG A 1 129 ? 11.141 3.076 5.101 1.00 91.75 129 ARG A O 1
ATOM 973 N N . ASN A 1 130 ? 11.480 3.819 7.195 1.00 95.94 130 ASN A N 1
ATOM 974 C CA . ASN A 1 130 ? 10.323 4.722 7.319 1.00 95.94 130 ASN A CA 1
ATOM 975 C C . ASN A 1 130 ? 9.022 4.167 6.698 1.00 95.94 130 ASN A C 1
ATOM 977 O O . ASN A 1 130 ? 8.721 2.985 6.851 1.00 95.94 130 ASN A O 1
ATOM 981 N N . GLY A 1 131 ? 8.212 5.025 6.076 1.00 96.94 131 GLY A N 1
ATOM 982 C CA . GLY A 1 131 ? 6.827 4.729 5.746 1.00 96.94 131 GLY A CA 1
ATOM 983 C C . GLY A 1 131 ? 6.437 4.864 4.283 1.00 96.94 131 GLY A C 1
ATOM 984 O O . GLY A 1 131 ? 7.226 5.260 3.425 1.00 96.94 131 GLY A O 1
ATOM 985 N N . ILE A 1 132 ? 5.176 4.538 4.028 1.00 98.56 132 ILE A N 1
ATOM 986 C CA . ILE A 1 132 ? 4.504 4.685 2.739 1.00 98.56 132 ILE A CA 1
ATOM 987 C C . ILE 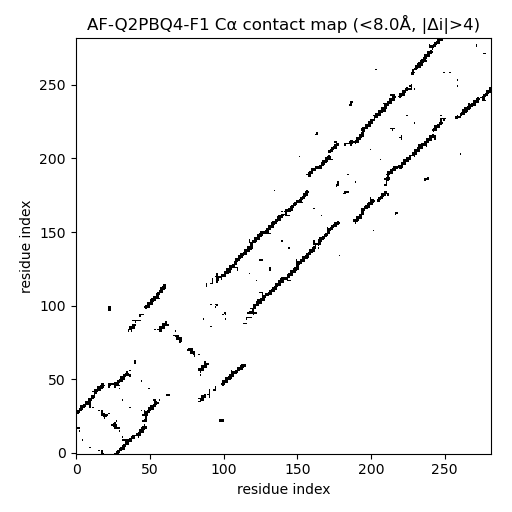A 1 132 ? 3.280 5.575 2.951 1.00 98.56 132 ILE A C 1
ATOM 989 O O . ILE A 1 132 ? 2.427 5.278 3.786 1.00 98.56 132 ILE A O 1
ATOM 993 N N . GLU A 1 133 ? 3.199 6.663 2.191 1.00 98.06 133 GLU A N 1
ATOM 994 C CA . GLU A 1 133 ? 2.109 7.639 2.266 1.00 98.06 133 GLU A CA 1
ATOM 995 C C . GLU A 1 133 ? 1.273 7.584 0.988 1.00 98.06 133 GLU A C 1
ATOM 997 O O . GLU A 1 133 ? 1.798 7.780 -0.109 1.00 98.06 133 GLU A O 1
ATOM 1002 N N . ILE A 1 134 ? -0.028 7.335 1.112 1.00 97.88 134 ILE A N 1
ATOM 1003 C CA . ILE A 1 134 ? -0.959 7.279 -0.018 1.00 97.88 134 ILE A CA 1
ATOM 1004 C C . ILE A 1 134 ? -1.887 8.487 0.058 1.00 97.88 134 ILE A C 1
ATOM 1006 O O . ILE A 1 134 ? -2.833 8.512 0.841 1.00 97.88 134 ILE A O 1
ATOM 1010 N N . ASN A 1 135 ? -1.602 9.502 -0.756 1.00 95.81 135 ASN A N 1
ATOM 1011 C CA . ASN A 1 135 ? -2.352 10.760 -0.813 1.00 95.81 135 ASN A CA 1
ATOM 1012 C C . ASN A 1 135 ? -3.489 10.741 -1.851 1.00 95.81 135 ASN A C 1
ATOM 1014 O O . ASN A 1 135 ? -4.419 11.543 -1.757 1.00 95.81 135 ASN A O 1
ATOM 1018 N N . SER A 1 136 ? -3.435 9.813 -2.806 1.00 96.06 136 SER A N 1
ATOM 1019 C CA . SER A 1 136 ? -4.355 9.729 -3.949 1.00 96.06 136 SER A CA 1
ATOM 1020 C C . SER A 1 136 ? -4.983 8.342 -4.074 1.00 96.06 136 SER A C 1
ATOM 1022 O O . SER A 1 136 ? -4.657 7.439 -3.300 1.00 96.06 136 SER A O 1
ATOM 1024 N N . ASN A 1 137 ? -5.939 8.176 -4.988 1.00 97.50 137 ASN A N 1
ATOM 1025 C CA . ASN A 1 137 ? -6.703 6.938 -5.082 1.00 97.50 137 ASN A CA 1
ATOM 1026 C C . ASN A 1 137 ? -5.848 5.801 -5.644 1.00 97.50 137 ASN A C 1
ATOM 1028 O O . ASN A 1 137 ? -5.095 5.990 -6.599 1.00 97.50 137 ASN A O 1
ATOM 1032 N N . ILE A 1 138 ? -6.035 4.593 -5.115 1.00 98.25 138 ILE A N 1
ATOM 1033 C CA . ILE A 1 138 ? -5.587 3.367 -5.778 1.00 98.25 138 ILE A CA 1
ATOM 1034 C C . ILE A 1 138 ? -6.815 2.544 -6.141 1.00 98.25 138 ILE A C 1
ATOM 1036 O O . ILE A 1 138 ? -7.594 2.141 -5.277 1.00 98.25 138 ILE A O 1
ATOM 1040 N N . THR A 1 139 ? -7.007 2.300 -7.428 1.00 97.69 139 THR A N 1
ATOM 1041 C CA . THR A 1 139 ? -8.191 1.628 -7.963 1.00 97.69 139 THR A CA 1
ATOM 1042 C C . THR A 1 139 ? -7.810 0.386 -8.748 1.00 97.69 139 THR A C 1
ATOM 1044 O O . THR A 1 139 ? -6.658 0.215 -9.136 1.00 97.69 139 THR A O 1
ATOM 1047 N N . SER A 1 140 ? -8.772 -0.500 -8.967 1.00 95.31 140 SER A N 1
ATOM 1048 C CA . SER A 1 140 ? -8.664 -1.576 -9.936 1.00 95.31 140 SER A CA 1
ATOM 1049 C C . SER A 1 140 ? -9.947 -1.670 -10.741 1.00 95.31 140 SER A C 1
ATOM 1051 O O . SER A 1 140 ? -11.032 -1.852 -10.188 1.00 95.31 140 SER A O 1
ATOM 1053 N N . THR A 1 141 ? -9.807 -1.619 -12.059 1.00 86.19 141 THR A N 1
ATOM 1054 C CA . THR A 1 141 ? -10.907 -1.868 -12.998 1.00 86.19 141 THR A CA 1
ATOM 1055 C C . THR A 1 141 ? -11.117 -3.356 -13.315 1.00 86.19 141 THR A C 1
ATOM 1057 O O . THR A 1 141 ? -12.141 -3.711 -13.897 1.00 86.19 141 THR A O 1
ATOM 1060 N N . GLN A 1 142 ? -10.171 -4.238 -12.952 1.00 91.06 142 GLN A N 1
ATOM 1061 C CA . GLN A 1 142 ? -10.152 -5.655 -13.359 1.00 91.06 142 GLN A CA 1
ATOM 1062 C C . GLN A 1 142 ? -9.598 -6.617 -12.283 1.00 91.06 142 GLN A C 1
ATOM 1064 O O . GLN A 1 142 ? -8.994 -7.639 -12.607 1.00 91.06 142 GLN A O 1
ATOM 1069 N N . ASN A 1 143 ? -9.834 -6.326 -11.000 1.00 87.81 143 ASN A N 1
ATOM 1070 C CA . ASN A 1 143 ? -9.440 -7.151 -9.842 1.00 87.81 143 ASN A CA 1
ATOM 1071 C C . ASN A 1 143 ? -7.922 -7.392 -9.673 1.00 87.81 143 ASN A C 1
ATOM 1073 O O . ASN A 1 143 ? -7.505 -8.445 -9.189 1.00 87.81 143 ASN A O 1
ATOM 1077 N N . GLY A 1 144 ? -7.095 -6.426 -10.064 1.00 93.69 144 GLY A N 1
ATOM 1078 C CA . GLY A 1 144 ? -5.668 -6.366 -9.756 1.00 93.69 144 GLY A CA 1
ATOM 1079 C C . GLY A 1 144 ? -5.383 -6.203 -8.260 1.00 93.69 144 GLY A C 1
ATOM 1080 O O . GLY A 1 144 ? -6.267 -5.902 -7.455 1.00 93.69 144 GLY A O 1
ATOM 1081 N N . ASN A 1 145 ? -4.125 -6.416 -7.879 1.00 97.62 145 ASN A N 1
ATOM 1082 C CA . ASN A 1 145 ? -3.721 -6.543 -6.477 1.00 97.62 145 ASN A CA 1
ATOM 1083 C C . ASN A 1 145 ? -2.787 -5.417 -6.031 1.00 97.62 145 ASN A C 1
ATOM 1085 O O . ASN A 1 145 ? -1.954 -4.934 -6.802 1.00 97.62 145 ASN A O 1
ATOM 1089 N N . LEU A 1 146 ? -2.867 -5.080 -4.745 1.00 98.62 146 LEU A N 1
ATOM 1090 C CA . LEU A 1 146 ? -1.969 -4.150 -4.074 1.00 98.62 146 LEU A CA 1
ATOM 1091 C C . LEU A 1 146 ? -1.322 -4.830 -2.867 1.00 98.62 146 LEU A C 1
ATOM 1093 O O . LEU A 1 146 ? -2.001 -5.286 -1.946 1.00 98.62 146 LEU A O 1
ATOM 1097 N N . THR A 1 147 ? 0.007 -4.865 -2.852 1.00 98.62 147 THR A N 1
ATOM 1098 C CA . THR A 1 147 ? 0.797 -5.304 -1.698 1.00 98.62 147 THR A CA 1
ATOM 1099 C C . THR A 1 147 ? 1.646 -4.149 -1.185 1.00 98.62 147 THR A C 1
ATOM 1101 O O . THR A 1 147 ? 2.398 -3.547 -1.939 1.00 98.62 147 THR A O 1
ATOM 1104 N N . ILE A 1 148 ? 1.566 -3.852 0.107 1.00 98.81 148 ILE A N 1
ATOM 1105 C CA . ILE A 1 148 ? 2.333 -2.795 0.767 1.00 98.81 148 ILE A CA 1
ATOM 1106 C C . ILE A 1 148 ? 3.157 -3.426 1.887 1.00 98.81 148 ILE A C 1
ATOM 1108 O O . ILE A 1 148 ? 2.613 -4.081 2.775 1.00 98.81 148 ILE A O 1
ATOM 1112 N N . LYS A 1 149 ? 4.473 -3.228 1.869 1.00 98.50 149 LYS A N 1
ATOM 1113 C CA . LYS A 1 149 ? 5.403 -3.719 2.893 1.00 98.50 149 LYS A CA 1
ATOM 1114 C C . LYS A 1 149 ? 6.282 -2.575 3.369 1.00 98.50 149 LYS A C 1
ATOM 1116 O O . LYS A 1 149 ? 7.287 -2.282 2.732 1.00 98.50 149 LYS A O 1
ATOM 1121 N N . SER A 1 150 ? 5.921 -1.948 4.478 1.00 98.25 150 SER A N 1
ATOM 1122 C CA . SER A 1 150 ? 6.667 -0.817 5.023 1.00 98.25 150 SER A CA 1
ATOM 1123 C C . SER A 1 150 ? 7.560 -1.223 6.195 1.00 98.25 150 SER A C 1
ATOM 1125 O O . SER A 1 150 ? 7.143 -1.980 7.078 1.00 98.25 150 SER A O 1
ATOM 1127 N N . GLY A 1 151 ? 8.768 -0.660 6.236 1.00 97.25 151 GLY A N 1
ATOM 1128 C CA . GLY A 1 151 ? 9.689 -0.769 7.368 1.00 97.25 151 GLY A CA 1
ATOM 1129 C C . GLY A 1 151 ? 9.200 -0.092 8.657 1.00 97.25 151 GLY A C 1
ATOM 1130 O O . GLY A 1 151 ? 9.699 -0.406 9.748 1.00 97.25 151 GLY A O 1
ATOM 1131 N N . ASP A 1 152 ? 8.224 0.817 8.570 1.00 98.50 152 ASP A N 1
ATOM 1132 C CA . ASP A 1 152 ? 7.674 1.550 9.710 1.00 98.50 152 ASP A CA 1
ATOM 1133 C C . ASP A 1 152 ? 6.156 1.772 9.626 1.00 98.50 152 ASP A C 1
ATOM 1135 O O . ASP A 1 152 ? 5.408 1.049 10.280 1.00 98.50 152 ASP A O 1
ATOM 1139 N N . TRP A 1 153 ? 5.659 2.742 8.863 1.00 98.56 153 TRP A N 1
ATOM 1140 C CA . TRP A 1 153 ? 4.240 3.126 8.887 1.00 98.56 153 TRP A CA 1
ATOM 1141 C C . TRP A 1 153 ? 3.606 3.159 7.497 1.00 98.56 153 TRP A C 1
ATOM 1143 O O . TRP A 1 153 ? 4.277 3.378 6.494 1.00 98.56 153 TRP A O 1
ATOM 1153 N N . VAL A 1 154 ? 2.294 2.954 7.436 1.00 98.81 154 VAL A N 1
ATOM 1154 C CA . VAL A 1 154 ? 1.493 3.160 6.224 1.00 98.81 154 VAL A CA 1
ATOM 1155 C C . VAL A 1 154 ? 0.346 4.094 6.562 1.00 98.81 154 VAL A C 1
ATOM 1157 O O . VAL A 1 154 ? -0.527 3.717 7.341 1.00 98.81 154 VAL A O 1
ATOM 1160 N N . ASP A 1 155 ? 0.327 5.272 5.950 1.00 98.12 155 ASP A N 1
ATOM 1161 C CA . ASP A 1 155 ? -0.751 6.245 6.121 1.00 98.12 155 ASP A CA 1
ATOM 1162 C C . ASP A 1 155 ? -1.491 6.404 4.789 1.00 98.12 155 ASP A C 1
ATOM 1164 O O . ASP A 1 155 ? -0.896 6.695 3.748 1.00 98.12 155 ASP A O 1
ATOM 1168 N N . ILE A 1 156 ? -2.801 6.168 4.815 1.00 98.25 156 ILE A N 1
ATOM 1169 C CA . ILE A 1 156 ? -3.676 6.208 3.643 1.00 98.25 156 ILE A CA 1
ATOM 1170 C C . ILE A 1 156 ? -4.702 7.310 3.848 1.00 98.25 156 ILE A C 1
ATOM 1172 O O . ILE A 1 156 ? -5.571 7.248 4.724 1.00 98.25 156 ILE A O 1
ATOM 1176 N N . HIS A 1 157 ? -4.586 8.326 3.005 1.00 96.19 157 HIS A N 1
ATOM 1177 C CA . HIS A 1 157 ? -5.367 9.549 3.074 1.00 96.19 157 HIS A CA 1
ATOM 1178 C C . HIS A 1 157 ? -6.510 9.602 2.067 1.00 96.19 157 HIS A C 1
ATOM 1180 O O . HIS A 1 157 ? -7.334 10.514 2.142 1.00 96.19 157 HIS A O 1
ATOM 1186 N N . ASN A 1 158 ? -6.599 8.614 1.178 1.00 95.31 158 ASN A N 1
ATOM 1187 C CA . ASN A 1 158 ? -7.597 8.554 0.118 1.00 95.31 158 ASN A CA 1
ATOM 1188 C C . ASN A 1 158 ? -8.121 7.124 -0.100 1.00 95.31 158 ASN A C 1
ATOM 1190 O O . ASN A 1 158 ? -7.893 6.241 0.729 1.00 95.31 158 ASN A O 1
ATOM 1194 N N . ASN A 1 159 ? -8.865 6.899 -1.181 1.00 97.62 159 ASN A N 1
ATOM 1195 C CA . ASN A 1 159 ? -9.552 5.633 -1.415 1.00 97.62 159 ASN A CA 1
ATOM 1196 C C . ASN A 1 159 ? -8.613 4.522 -1.912 1.00 97.62 159 ASN A C 1
ATOM 1198 O O . ASN A 1 159 ? -7.740 4.747 -2.750 1.00 97.62 159 ASN A O 1
ATOM 1202 N N . ILE A 1 160 ? -8.879 3.291 -1.474 1.00 98.44 160 ILE A N 1
ATOM 1203 C CA . ILE A 1 160 ? -8.384 2.065 -2.107 1.00 98.44 160 ILE A CA 1
ATOM 1204 C C . ILE A 1 160 ? -9.595 1.246 -2.535 1.00 98.44 160 ILE A C 1
ATOM 1206 O O . ILE A 1 160 ? -10.375 0.825 -1.689 1.00 98.44 160 ILE A O 1
ATOM 1210 N N . THR A 1 161 ? -9.775 1.009 -3.832 1.00 97.88 161 THR A N 1
ATOM 1211 C CA . THR A 1 161 ? -10.915 0.246 -4.368 1.00 97.88 161 THR A CA 1
ATOM 1212 C C . THR A 1 161 ? -10.439 -0.787 -5.375 1.00 97.88 161 THR A C 1
ATOM 1214 O O . THR A 1 161 ? -10.205 -0.468 -6.534 1.00 97.88 161 THR A O 1
ATOM 1217 N N . LEU A 1 162 ? -10.308 -2.038 -4.937 1.00 97.69 162 LEU A N 1
ATOM 1218 C CA . LEU A 1 162 ? -9.755 -3.131 -5.740 1.00 97.69 162 LEU A CA 1
ATOM 1219 C C . LEU A 1 162 ? -10.816 -4.112 -6.258 1.00 97.69 162 LEU A C 1
ATOM 1221 O O . LEU A 1 162 ? -10.472 -5.126 -6.860 1.00 97.69 162 LEU A O 1
ATOM 1225 N N . GLY A 1 163 ? -12.104 -3.856 -6.004 1.00 93.19 163 GLY A N 1
ATOM 1226 C CA . GLY A 1 163 ? -13.165 -4.820 -6.300 1.00 93.19 163 GLY A CA 1
ATOM 1227 C C . GLY A 1 163 ? -12.940 -6.105 -5.503 1.00 93.19 163 GLY A C 1
ATOM 1228 O O . GLY A 1 163 ? -12.895 -6.064 -4.274 1.00 93.19 163 GLY A O 1
ATOM 1229 N N . THR A 1 164 ? -12.760 -7.239 -6.185 1.00 93.62 164 THR A N 1
ATOM 1230 C CA . THR A 1 164 ? -12.361 -8.509 -5.547 1.00 93.62 164 THR A CA 1
ATOM 1231 C C . THR A 1 164 ? -10.850 -8.758 -5.589 1.00 93.62 164 THR A C 1
ATOM 1233 O O . THR A 1 164 ? -10.415 -9.871 -5.306 1.00 93.62 164 THR A O 1
ATOM 1236 N N . GLY A 1 165 ? -10.036 -7.775 -5.969 1.00 96.38 165 GLY A N 1
ATOM 1237 C CA . GLY A 1 165 ? -8.579 -7.836 -5.856 1.00 96.38 165 GLY A CA 1
ATOM 1238 C C . GLY A 1 165 ? -8.100 -7.843 -4.401 1.00 96.38 165 GLY A C 1
ATOM 1239 O O . GLY A 1 165 ? -8.835 -7.467 -3.480 1.00 96.38 165 GLY A O 1
ATOM 1240 N N . PHE A 1 166 ? -6.862 -8.290 -4.186 1.00 98.00 166 PHE A N 1
ATOM 1241 C CA . PHE A 1 166 ? -6.273 -8.397 -2.852 1.00 98.00 166 PHE A CA 1
ATOM 1242 C C . PHE A 1 166 ? -5.555 -7.114 -2.427 1.00 98.00 166 PHE A C 1
ATOM 1244 O O . PHE A 1 166 ? -4.646 -6.649 -3.116 1.00 98.00 166 PHE A O 1
ATOM 1251 N N . LEU A 1 167 ? -5.907 -6.608 -1.245 1.00 98.69 167 LEU A N 1
ATOM 1252 C CA . LEU A 1 167 ? -5.144 -5.626 -0.482 1.00 98.69 167 LEU A CA 1
ATOM 1253 C C . LEU A 1 167 ? -4.380 -6.342 0.633 1.00 98.69 167 LEU A C 1
ATOM 1255 O O . LEU A 1 167 ? -4.984 -6.849 1.578 1.00 98.69 167 LEU A O 1
ATOM 1259 N N . ASN A 1 168 ? -3.052 -6.347 0.551 1.00 98.75 168 ASN A N 1
ATOM 1260 C CA . ASN A 1 168 ? -2.193 -6.883 1.603 1.00 98.75 168 ASN A CA 1
ATOM 1261 C C . ASN A 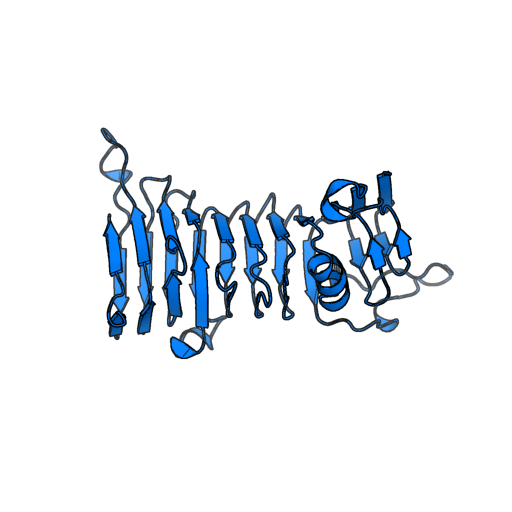1 168 ? -1.262 -5.796 2.130 1.00 98.75 168 ASN A C 1
ATOM 1263 O O . ASN A 1 168 ? -0.500 -5.218 1.362 1.00 98.75 168 ASN A O 1
ATOM 1267 N N . ILE A 1 169 ? -1.284 -5.536 3.435 1.00 98.88 169 ILE A N 1
ATOM 1268 C CA . ILE A 1 169 ? -0.410 -4.538 4.069 1.00 98.88 169 ILE A CA 1
ATOM 1269 C C . ILE A 1 169 ? 0.398 -5.211 5.173 1.00 98.88 169 ILE A C 1
ATOM 1271 O O . ILE A 1 169 ? -0.127 -6.018 5.933 1.00 98.88 169 ILE A O 1
ATOM 1275 N N . THR A 1 170 ? 1.680 -4.889 5.292 1.00 98.81 170 THR A N 1
ATOM 1276 C CA . THR A 1 170 ? 2.511 -5.231 6.451 1.00 98.81 170 THR A CA 1
ATOM 1277 C C . THR A 1 170 ? 3.325 -4.015 6.864 1.00 98.81 170 THR A C 1
ATOM 1279 O O . THR A 1 170 ? 4.121 -3.516 6.071 1.00 98.81 170 THR A O 1
ATOM 1282 N N . ALA A 1 171 ? 3.118 -3.531 8.089 1.00 98.69 171 ALA A N 1
ATOM 1283 C CA . ALA A 1 171 ? 3.790 -2.347 8.630 1.00 98.69 171 ALA A CA 1
ATOM 1284 C C . ALA A 1 171 ? 3.775 -2.358 10.166 1.00 98.69 171 ALA A C 1
ATOM 1286 O O . ALA A 1 171 ? 2.996 -3.088 10.779 1.00 98.69 171 ALA A O 1
ATOM 1287 N N . LYS A 1 172 ? 4.595 -1.525 10.816 1.00 98.56 172 LYS A N 1
ATOM 1288 C CA . LYS A 1 172 ? 4.565 -1.368 12.281 1.00 98.56 172 LYS A CA 1
ATOM 1289 C C . LYS A 1 172 ? 3.351 -0.568 12.757 1.00 98.56 172 LYS A C 1
ATOM 1291 O O . LYS A 1 172 ? 2.904 -0.773 13.879 1.00 98.56 172 LYS A O 1
ATOM 1296 N N . SER A 1 173 ? 2.824 0.326 11.925 1.00 98.44 173 SER A N 1
ATOM 1297 C CA . SER A 1 173 ? 1.598 1.100 12.159 1.00 98.44 173 SER A CA 1
ATOM 1298 C C . SER A 1 173 ? 0.857 1.293 10.840 1.00 98.44 173 SER A C 1
ATOM 1300 O O . SER A 1 173 ? 1.493 1.398 9.790 1.00 98.44 173 SER A O 1
ATOM 1302 N N . VAL A 1 174 ? -0.475 1.318 10.889 1.00 98.81 174 VAL A N 1
ATOM 1303 C CA . VAL A 1 174 ? -1.326 1.557 9.715 1.00 98.81 174 VAL A CA 1
ATOM 1304 C C . VAL A 1 174 ? -2.426 2.543 10.083 1.00 98.81 174 VAL A C 1
ATOM 1306 O O . VAL A 1 174 ? -3.092 2.364 11.107 1.00 98.81 174 VAL A O 1
ATOM 1309 N N . ALA A 1 175 ? -2.639 3.549 9.240 1.00 98.06 175 ALA A N 1
ATOM 1310 C CA . ALA A 1 175 ? -3.679 4.547 9.422 1.00 98.06 175 ALA A CA 1
ATOM 1311 C C . ALA A 1 175 ? -4.517 4.764 8.164 1.00 98.06 175 ALA A C 1
ATOM 1313 O O . ALA A 1 175 ? -3.993 4.971 7.072 1.00 98.06 175 ALA A O 1
ATOM 1314 N N . PHE A 1 176 ? -5.832 4.783 8.351 1.00 97.88 176 PHE A N 1
ATOM 1315 C CA . PHE A 1 176 ? -6.815 5.236 7.378 1.00 97.88 176 PHE A CA 1
ATOM 1316 C C . PHE A 1 176 ? -7.445 6.521 7.907 1.00 97.88 176 PHE A C 1
ATOM 1318 O O . PHE A 1 176 ? -8.407 6.486 8.672 1.00 97.88 176 PHE A O 1
ATOM 1325 N N . GLU A 1 177 ? -6.877 7.669 7.550 1.00 94.62 177 GLU A N 1
ATOM 1326 C CA . GLU A 1 177 ? -7.269 8.965 8.120 1.00 94.62 177 GLU A CA 1
ATOM 1327 C C . GLU A 1 177 ? -7.040 10.109 7.136 1.00 94.62 177 GLU A C 1
ATOM 1329 O O . GLU A 1 177 ? -6.235 9.993 6.216 1.00 94.62 177 GLU A O 1
ATOM 1334 N N . GLY A 1 178 ? -7.769 11.214 7.288 1.00 89.25 178 GLY A N 1
ATOM 1335 C CA . GLY A 1 178 ? -7.548 12.391 6.452 1.00 89.25 178 GLY A CA 1
ATOM 1336 C C . GLY A 1 178 ? -6.174 13.001 6.698 1.00 89.25 178 GLY A C 1
ATOM 1337 O O . GLY A 1 178 ? -5.676 12.997 7.825 1.00 89.25 178 GLY A O 1
ATOM 1338 N N . LYS A 1 179 ? -5.568 13.554 5.645 1.00 84.81 179 LYS A N 1
ATOM 1339 C CA . LYS A 1 179 ? -4.336 14.330 5.776 1.00 84.81 179 LYS A CA 1
ATOM 1340 C C . LYS A 1 179 ? -4.629 15.647 6.495 1.00 84.81 179 LYS A C 1
ATOM 1342 O O . LYS A 1 179 ? -5.545 16.362 6.102 1.00 84.81 179 LYS A O 1
ATOM 1347 N N . GLU A 1 180 ? -3.855 15.964 7.531 1.00 76.94 180 GLU A N 1
ATOM 1348 C CA . GLU A 1 180 ? -3.934 17.232 8.278 1.00 76.94 180 GLU A CA 1
ATOM 1349 C C . GLU A 1 180 ? -5.374 17.637 8.686 1.00 76.94 180 GLU A C 1
ATOM 1351 O O . GLU A 1 180 ? -6.022 16.927 9.456 1.00 76.94 180 GLU A O 1
ATOM 1356 N N . SER A 1 181 ? -5.890 18.769 8.183 1.00 59.12 181 SER A N 1
ATOM 1357 C CA . SER A 1 181 ? -7.249 19.286 8.428 1.00 59.12 181 SER A CA 1
ATOM 1358 C C . SER A 1 181 ? -8.362 18.400 7.849 1.00 59.12 181 SER A C 1
ATOM 1360 O O . SER A 1 181 ? -9.530 18.542 8.216 1.00 59.12 181 SER A O 1
ATOM 1362 N N . GLY A 1 182 ? -8.008 17.434 6.999 1.00 60.53 182 GLY A N 1
ATOM 1363 C CA . GLY A 1 182 ? -8.899 16.438 6.411 1.00 60.53 182 GLY A CA 1
ATOM 1364 C C . GLY A 1 182 ? -9.414 15.382 7.390 1.00 60.53 182 GLY A C 1
ATOM 1365 O O . GLY A 1 182 ? -10.240 14.562 6.994 1.00 60.53 182 GLY A O 1
ATOM 1366 N N . LYS A 1 183 ? -8.997 15.387 8.665 1.00 68.38 183 LYS A N 1
ATOM 1367 C CA . LYS A 1 183 ? -9.596 14.523 9.706 1.00 68.38 183 LYS A CA 1
ATOM 1368 C C . LYS A 1 183 ? -11.086 14.795 9.933 1.00 68.38 183 LYS A C 1
ATOM 1370 O O . LYS A 1 183 ? -11.770 13.961 10.510 1.00 68.38 183 LYS A O 1
ATOM 1375 N N . SER A 1 184 ? -11.603 15.919 9.438 1.00 75.94 184 SER A N 1
ATOM 1376 C CA . SER A 1 184 ? -13.035 16.250 9.435 1.00 75.94 184 SER A CA 1
ATOM 1377 C C . SER A 1 184 ? -13.784 15.767 8.184 1.00 75.94 184 SER A C 1
ATOM 1379 O O . SER A 1 184 ? -14.936 16.153 7.989 1.00 75.94 184 SER A O 1
ATOM 1381 N N . ARG A 1 185 ? -13.155 14.972 7.301 1.00 85.25 185 ARG A N 1
ATOM 1382 C CA . ARG A 1 185 ? -13.841 14.381 6.138 1.00 85.25 185 ARG A CA 1
ATOM 1383 C C . ARG A 1 185 ? -14.986 13.469 6.589 1.00 85.25 185 ARG A C 1
ATOM 1385 O O . ARG A 1 185 ? -14.969 12.969 7.705 1.00 85.25 185 ARG A O 1
ATOM 1392 N N . VAL A 1 186 ? -15.947 13.211 5.707 1.00 86.88 186 VAL A N 1
ATOM 1393 C CA . VAL A 1 186 ? -17.016 12.225 5.957 1.00 86.88 186 VAL A CA 1
ATOM 1394 C C . VAL A 1 186 ? -16.561 10.825 5.557 1.00 86.88 186 VAL A C 1
ATOM 1396 O O . VAL A 1 186 ? -15.791 10.684 4.600 1.00 86.88 186 VAL A O 1
ATOM 1399 N N . ALA A 1 187 ? -17.061 9.778 6.218 1.00 85.44 187 ALA A N 1
ATOM 1400 C CA . ALA A 1 187 ? -16.602 8.413 5.944 1.00 85.44 187 ALA A CA 1
ATOM 1401 C C . ALA A 1 187 ? -16.901 7.949 4.517 1.00 85.44 187 ALA A C 1
ATOM 1403 O O . ALA A 1 187 ? -16.138 7.171 3.947 1.00 85.44 187 ALA A O 1
ATOM 1404 N N . ALA A 1 188 ? -17.967 8.475 3.907 1.00 85.75 188 ALA A N 1
ATOM 1405 C CA . ALA A 1 188 ? -18.306 8.220 2.509 1.00 85.75 188 ALA A CA 1
ATOM 1406 C C . ALA A 1 188 ? -17.189 8.634 1.522 1.00 85.75 188 ALA A C 1
ATOM 1408 O O . ALA A 1 188 ? -17.072 8.043 0.453 1.00 85.75 188 ALA A O 1
ATOM 1409 N N . SER A 1 189 ? -16.339 9.600 1.888 1.00 87.62 189 SER A N 1
ATOM 1410 C CA . SER A 1 189 ? -15.250 10.119 1.042 1.00 87.62 189 SER A CA 1
ATOM 1411 C C . SER A 1 189 ? -13.928 9.345 1.139 1.00 87.62 189 SER A C 1
ATOM 1413 O O . SER A 1 189 ? -12.997 9.649 0.396 1.00 87.62 189 SER A O 1
ATOM 1415 N N . ALA A 1 190 ? -13.843 8.363 2.044 1.00 93.06 190 ALA A N 1
ATOM 1416 C CA . ALA A 1 190 ? -12.675 7.508 2.220 1.00 93.06 190 ALA A CA 1
ATOM 1417 C C . ALA A 1 190 ? -13.102 6.043 2.338 1.00 93.06 190 ALA A C 1
ATOM 1419 O O . ALA A 1 190 ? -13.578 5.589 3.376 1.00 93.06 190 ALA A O 1
ATOM 1420 N N . GLN A 1 191 ? -12.928 5.313 1.248 1.00 96.31 191 GLN A N 1
ATOM 1421 C CA . GLN A 1 191 ? -13.356 3.937 1.059 1.00 96.31 191 GLN A CA 1
ATOM 1422 C C . GLN A 1 191 ? -12.135 3.029 0.952 1.00 96.31 191 GLN A C 1
ATOM 1424 O O . GLN A 1 191 ? -11.280 3.235 0.090 1.00 96.31 191 GLN A O 1
ATOM 1429 N N . ILE A 1 192 ? -12.088 1.990 1.781 1.00 98.44 192 ILE A N 1
ATOM 1430 C CA . ILE A 1 192 ? -11.166 0.864 1.631 1.00 98.44 192 ILE A CA 1
ATOM 1431 C C . ILE A 1 192 ? -11.998 -0.354 1.234 1.00 98.44 192 ILE A C 1
ATOM 1433 O O . ILE A 1 192 ? -12.626 -0.984 2.080 1.00 98.44 192 ILE A O 1
ATOM 1437 N N . THR A 1 193 ? -12.021 -0.665 -0.060 1.00 98.12 193 THR A N 1
ATOM 1438 C CA . THR A 1 193 ? -12.832 -1.725 -0.667 1.00 98.12 193 THR A CA 1
ATOM 1439 C C . THR A 1 193 ? -11.941 -2.778 -1.305 1.00 98.12 193 THR A C 1
ATOM 1441 O O . THR A 1 193 ? -11.397 -2.560 -2.389 1.00 98.12 193 THR A O 1
ATOM 1444 N N . ALA A 1 194 ? -11.779 -3.917 -0.637 1.00 97.94 194 ALA A N 1
ATOM 1445 C CA . ALA A 1 194 ? -10.949 -5.028 -1.101 1.00 97.94 194 ALA A CA 1
ATOM 1446 C C . ALA A 1 194 ? -11.236 -6.304 -0.295 1.00 97.94 194 ALA A C 1
ATOM 1448 O O . ALA A 1 194 ? -11.905 -6.264 0.741 1.00 97.94 194 ALA A O 1
ATOM 1449 N N . GLN A 1 195 ? -10.653 -7.419 -0.731 1.00 97.81 195 GLN A N 1
ATOM 1450 C CA . GLN A 1 195 ? -10.396 -8.559 0.149 1.00 97.81 195 GLN A CA 1
ATOM 1451 C C . GLN A 1 195 ? -8.918 -8.591 0.544 1.00 97.81 195 GLN A C 1
ATOM 1453 O O . GLN A 1 195 ? -8.084 -8.004 -0.141 1.00 97.81 195 GLN A O 1
ATOM 1458 N N . GLY A 1 196 ? -8.562 -9.290 1.619 1.00 98.12 196 GLY A N 1
ATOM 1459 C CA . GLY A 1 196 ? -7.162 -9.497 2.005 1.00 98.12 196 GLY A CA 1
ATOM 1460 C C . GLY A 1 196 ? -6.863 -9.140 3.454 1.00 98.12 196 GLY A C 1
ATOM 1461 O O . GLY A 1 196 ? -7.767 -9.096 4.293 1.00 98.12 196 GLY A O 1
ATOM 1462 N N . THR A 1 197 ? -5.579 -8.930 3.752 1.00 98.69 197 THR A N 1
ATOM 1463 C CA . THR A 1 197 ? -5.087 -8.846 5.131 1.00 98.69 197 THR A CA 1
ATOM 1464 C C . THR A 1 197 ? -4.131 -7.678 5.350 1.00 98.69 197 THR A C 1
ATOM 1466 O O . THR A 1 197 ? -3.102 -7.536 4.692 1.00 98.69 197 THR A O 1
ATOM 1469 N N . ILE A 1 198 ? -4.414 -6.890 6.377 1.00 98.81 198 ILE A N 1
ATOM 1470 C CA . ILE A 1 198 ? -3.560 -5.836 6.915 1.00 98.81 198 ILE A CA 1
ATOM 1471 C C . ILE A 1 198 ? -2.919 -6.377 8.189 1.00 98.81 198 ILE A C 1
ATOM 1473 O O . ILE A 1 198 ? -3.610 -6.702 9.147 1.00 98.81 198 ILE A O 1
ATOM 1477 N N . THR A 1 199 ? -1.598 -6.492 8.198 1.00 98.75 199 THR A N 1
ATOM 1478 C CA . THR A 1 199 ? -0.811 -7.082 9.285 1.00 98.75 199 THR A CA 1
ATOM 1479 C C . THR A 1 199 ? 0.016 -6.007 9.972 1.00 98.75 199 THR A C 1
ATOM 1481 O O . THR A 1 199 ? 0.875 -5.379 9.352 1.00 98.75 199 THR A O 1
ATOM 1484 N N . ILE A 1 200 ? -0.218 -5.817 11.265 1.00 98.56 200 ILE A N 1
ATOM 1485 C CA . ILE A 1 200 ? 0.461 -4.805 12.070 1.00 98.56 200 ILE A CA 1
ATOM 1486 C C . ILE A 1 200 ? 1.489 -5.477 12.976 1.00 98.56 200 ILE A C 1
ATOM 1488 O O . ILE A 1 200 ? 1.169 -6.383 13.749 1.00 98.56 200 ILE A O 1
ATOM 1492 N N . THR A 1 201 ? 2.739 -5.032 12.867 1.00 97.75 201 THR A N 1
ATOM 1493 C CA . THR A 1 201 ? 3.909 -5.705 13.453 1.00 97.75 201 THR A CA 1
ATOM 1494 C C . THR A 1 201 ? 4.624 -4.886 14.529 1.00 97.75 201 THR A C 1
ATOM 1496 O O . THR A 1 201 ? 5.622 -5.344 15.083 1.00 97.75 201 THR A O 1
ATOM 1499 N N . GLY A 1 202 ? 4.150 -3.675 14.834 1.00 96.56 202 GLY A N 1
ATOM 1500 C CA . GLY A 1 202 ? 4.837 -2.732 15.715 1.00 96.56 202 GLY A CA 1
ATOM 1501 C C . GLY A 1 202 ? 4.360 -2.780 17.160 1.00 96.56 202 GLY A C 1
ATOM 1502 O O . GLY A 1 202 ? 3.232 -2.397 17.455 1.00 96.56 202 GLY A O 1
ATOM 1503 N N . ASP A 1 203 ? 5.239 -3.174 18.081 1.00 94.06 203 ASP A N 1
ATOM 1504 C CA . ASP A 1 203 ? 4.954 -3.109 19.518 1.00 94.06 203 ASP A CA 1
ATOM 1505 C C . ASP A 1 203 ? 4.824 -1.651 19.988 1.00 94.06 203 ASP A C 1
ATOM 1507 O O . ASP A 1 203 ? 5.630 -0.799 19.605 1.00 94.06 203 ASP A O 1
ATOM 1511 N N . LYS A 1 204 ? 3.809 -1.362 20.813 1.00 94.19 204 LYS A N 1
ATOM 1512 C CA . LYS A 1 204 ? 3.461 -0.011 21.300 1.00 94.19 204 LYS A CA 1
ATOM 1513 C C . LYS A 1 204 ? 3.177 0.988 20.176 1.00 94.19 204 LYS A C 1
ATOM 1515 O O . LYS A 1 204 ? 3.425 2.186 20.315 1.00 94.19 204 LYS A O 1
ATOM 1520 N N . ARG A 1 205 ? 2.657 0.493 19.055 1.00 96.38 205 ARG A N 1
ATOM 1521 C CA . ARG A 1 205 ? 2.179 1.300 17.926 1.00 96.38 205 ARG A CA 1
ATOM 1522 C C . ARG A 1 205 ? 0.663 1.274 17.862 1.00 96.38 205 ARG A C 1
ATOM 1524 O O . ARG A 1 205 ? 0.004 0.849 18.815 1.00 96.38 205 ARG A O 1
ATOM 1531 N N . ASP A 1 206 ? 0.111 1.780 16.767 1.00 96.62 206 ASP A N 1
ATOM 1532 C CA . ASP A 1 206 ? -1.325 1.874 16.591 1.00 96.62 206 ASP A CA 1
ATOM 1533 C C . ASP A 1 206 ? -1.823 1.463 15.201 1.00 96.62 206 ASP A C 1
ATOM 1535 O O . ASP A 1 206 ? -1.125 1.553 14.185 1.00 96.62 206 ASP A O 1
ATOM 1539 N N . PHE A 1 207 ? -3.069 0.994 15.214 1.00 98.38 207 PHE A N 1
ATOM 1540 C CA . PHE A 1 207 ? -3.984 1.015 14.085 1.00 98.38 207 PHE A CA 1
ATOM 1541 C C . PHE A 1 207 ? -4.911 2.219 14.242 1.00 98.38 207 PHE A C 1
ATOM 1543 O O . PHE A 1 207 ? -5.507 2.391 15.313 1.00 98.38 207 PHE A O 1
ATOM 1550 N N . ARG A 1 208 ? -5.057 3.032 13.195 1.00 97.94 208 ARG A N 1
ATOM 1551 C CA . ARG A 1 208 ? -5.933 4.210 13.212 1.00 97.94 208 ARG A CA 1
ATOM 1552 C C . ARG A 1 208 ? -6.948 4.135 12.079 1.00 97.94 208 ARG A C 1
ATOM 1554 O O . ARG A 1 208 ? -6.576 3.915 10.932 1.00 97.94 208 ARG A O 1
ATOM 1561 N N . ALA A 1 209 ? -8.217 4.353 12.392 1.00 97.44 209 ALA A N 1
ATOM 1562 C CA . ALA A 1 209 ? -9.279 4.510 11.411 1.00 97.44 209 ALA A CA 1
ATOM 1563 C C . ALA A 1 209 ? -10.110 5.729 11.803 1.00 97.44 209 ALA A C 1
ATOM 1565 O O . ALA A 1 209 ? -10.681 5.774 12.893 1.00 97.44 209 ALA A O 1
ATOM 1566 N N . ASN A 1 210 ? -10.145 6.726 10.927 1.00 96.69 210 ASN A N 1
ATOM 1567 C CA . ASN A 1 210 ? -10.855 7.971 11.156 1.00 96.69 210 ASN A CA 1
ATOM 1568 C C . ASN A 1 210 ? -11.687 8.331 9.930 1.00 96.69 210 ASN A C 1
ATOM 1570 O O . ASN A 1 210 ? -11.129 8.464 8.833 1.00 96.69 210 ASN A O 1
ATOM 1574 N N . ASN A 1 211 ? -12.996 8.509 10.144 1.00 96.44 211 ASN A N 1
ATOM 1575 C CA . ASN A 1 211 ? -13.945 8.900 9.104 1.00 96.44 211 ASN A CA 1
ATOM 1576 C C . ASN A 1 211 ? -13.717 8.097 7.818 1.00 96.44 211 ASN A C 1
ATOM 1578 O O . ASN A 1 211 ? -13.253 8.630 6.801 1.00 96.44 211 ASN A O 1
ATOM 1582 N N . VAL A 1 212 ? -13.956 6.789 7.905 1.00 97.31 212 VAL A N 1
ATOM 1583 C CA . VAL A 1 212 ? -13.608 5.825 6.857 1.00 97.31 212 VAL A CA 1
ATOM 1584 C C . VAL A 1 212 ? -14.658 4.729 6.742 1.00 97.31 212 VAL A C 1
ATOM 1586 O O . VAL A 1 212 ? -15.242 4.280 7.729 1.00 97.31 212 VAL A O 1
ATOM 1589 N N . SER A 1 213 ? -14.869 4.276 5.516 1.00 98.31 213 SER A N 1
ATOM 1590 C CA . SER A 1 213 ? -15.670 3.101 5.206 1.00 98.31 213 SER A CA 1
ATOM 1591 C C . SER A 1 213 ? -14.753 1.917 4.887 1.00 98.31 213 SER A C 1
ATOM 1593 O O . SER A 1 213 ? -13.895 2.010 4.007 1.00 98.31 213 SER A O 1
ATOM 1595 N N . LEU A 1 214 ? -14.915 0.808 5.606 1.00 98.56 214 LEU A N 1
ATOM 1596 C CA . LEU A 1 214 ? -14.183 -0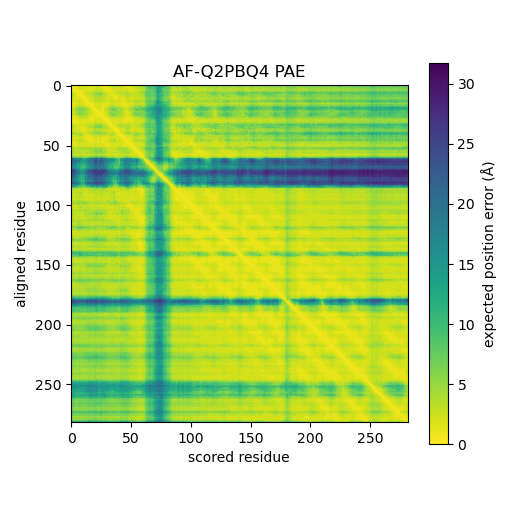.441 5.399 1.00 98.56 214 LEU A CA 1
ATOM 1597 C C . LEU A 1 214 ? -15.129 -1.467 4.775 1.00 98.56 214 LEU A C 1
ATOM 1599 O O . LEU A 1 214 ? -16.100 -1.897 5.396 1.00 98.56 214 LEU A O 1
ATOM 1603 N N . ASN A 1 215 ? -14.835 -1.869 3.546 1.00 98.38 215 ASN A N 1
ATOM 1604 C CA . ASN A 1 215 ? -15.713 -2.686 2.721 1.00 98.38 215 ASN A CA 1
ATOM 1605 C C . ASN A 1 215 ? -14.991 -3.983 2.343 1.00 98.38 215 ASN A C 1
ATOM 1607 O O . ASN A 1 215 ? -14.181 -4.023 1.412 1.00 98.38 215 ASN A O 1
ATOM 1611 N N . GLY A 1 216 ? -15.266 -5.050 3.090 1.00 98.12 216 GLY A N 1
ATOM 1612 C CA . GLY A 1 216 ? -14.689 -6.366 2.838 1.00 98.12 216 GLY A CA 1
ATOM 1613 C C . GLY A 1 216 ? -15.407 -7.072 1.695 1.00 98.12 216 GLY A C 1
ATOM 1614 O O . GLY A 1 216 ? -16.541 -7.515 1.861 1.00 98.12 216 GLY A O 1
ATOM 1615 N N . THR A 1 217 ? -14.753 -7.226 0.548 1.00 97.62 217 THR A N 1
ATOM 1616 C CA . THR A 1 217 ? -15.284 -8.012 -0.581 1.00 97.62 217 THR A CA 1
ATOM 1617 C C . THR A 1 217 ? -14.853 -9.476 -0.476 1.00 97.62 217 THR A C 1
ATOM 1619 O O . THR A 1 217 ? -14.008 -9.812 0.349 1.00 97.62 217 THR A O 1
ATOM 1622 N N . GLY A 1 218 ? -15.422 -10.377 -1.288 1.00 95.88 218 GLY A N 1
ATOM 1623 C CA . GLY A 1 218 ? -14.992 -11.783 -1.348 1.00 95.88 218 GLY A CA 1
ATOM 1624 C C . GLY A 1 218 ? -14.920 -12.457 0.030 1.00 95.88 218 GLY A C 1
ATOM 1625 O O . GLY A 1 218 ? -15.921 -12.538 0.740 1.00 95.88 218 GLY A O 1
ATOM 1626 N N . ASN A 1 219 ? -13.724 -12.914 0.418 1.00 96.19 219 ASN A N 1
ATOM 1627 C CA . ASN A 1 219 ? -13.478 -13.549 1.722 1.00 96.19 219 ASN A CA 1
ATOM 1628 C C . ASN A 1 219 ? -13.414 -12.567 2.910 1.00 96.19 219 ASN A C 1
ATOM 1630 O O . ASN A 1 219 ? -13.324 -12.999 4.058 1.00 96.19 219 ASN A O 1
ATOM 1634 N N . GLY A 1 220 ? -13.477 -11.263 2.652 1.00 98.12 220 GLY A N 1
ATOM 1635 C CA . GLY A 1 220 ? -13.442 -10.197 3.642 1.00 98.12 220 GLY A CA 1
ATOM 1636 C C . GLY A 1 220 ? -12.094 -9.486 3.752 1.00 98.12 220 GLY A C 1
ATOM 1637 O O . GLY A 1 220 ? -11.095 -9.868 3.137 1.00 98.12 220 GLY A O 1
ATOM 1638 N N . LEU A 1 221 ? -12.092 -8.434 4.569 1.00 98.69 221 LEU A N 1
ATOM 1639 C CA . LEU A 1 221 ? -10.926 -7.629 4.917 1.00 98.69 221 LEU A CA 1
ATOM 1640 C C . LEU A 1 221 ? -10.558 -7.869 6.387 1.00 98.69 221 LEU A C 1
ATOM 1642 O O . LEU A 1 221 ? -11.323 -7.549 7.301 1.00 98.69 221 LEU A O 1
ATOM 1646 N N . GLY A 1 222 ? -9.382 -8.446 6.614 1.00 98.56 222 GLY A N 1
ATOM 1647 C CA . GLY A 1 222 ? -8.838 -8.699 7.944 1.00 98.56 222 GLY A CA 1
ATOM 1648 C C . GLY A 1 222 ? -7.779 -7.672 8.328 1.00 98.56 222 GLY A C 1
ATOM 1649 O O . GLY A 1 222 ? -6.852 -7.422 7.569 1.00 98.56 222 GLY A O 1
ATOM 1650 N N . ILE A 1 223 ? -7.867 -7.119 9.529 1.00 98.69 223 ILE A N 1
ATOM 1651 C CA . ILE A 1 223 ? -6.824 -6.324 10.171 1.00 98.69 223 ILE A CA 1
ATOM 1652 C C . ILE A 1 223 ? -6.336 -7.132 11.366 1.00 98.69 223 ILE A C 1
ATOM 1654 O O . ILE A 1 223 ? -7.103 -7.387 12.290 1.00 98.69 223 ILE A O 1
ATOM 1658 N N . ILE A 1 224 ? -5.081 -7.568 11.344 1.00 97.81 224 ILE A N 1
ATOM 1659 C CA . ILE A 1 224 ? -4.505 -8.443 12.364 1.00 97.81 224 ILE A CA 1
ATOM 1660 C C . ILE A 1 224 ? -3.263 -7.822 12.999 1.00 97.81 224 ILE A C 1
ATOM 1662 O O . ILE A 1 224 ? -2.456 -7.180 12.328 1.00 97.81 224 ILE A O 1
ATOM 1666 N N . SER A 1 225 ? -3.083 -8.057 14.295 1.00 96.31 225 SER A N 1
ATOM 1667 C CA . SER A 1 225 ? -1.850 -7.726 15.015 1.00 96.31 225 SER A CA 1
ATOM 1668 C C . SER A 1 225 ? -1.007 -8.977 15.241 1.00 96.31 225 SER A C 1
ATOM 1670 O O . SER A 1 225 ? -1.522 -9.995 15.698 1.00 96.31 225 SER A O 1
ATOM 1672 N N . THR A 1 226 ? 0.302 -8.902 14.992 1.00 95.12 226 THR A N 1
ATOM 1673 C CA . THR A 1 226 ? 1.255 -9.963 15.384 1.00 95.12 226 THR A CA 1
ATOM 1674 C C . THR A 1 226 ? 1.979 -9.666 16.698 1.00 95.12 226 THR A C 1
ATOM 1676 O O . THR A 1 226 ? 2.792 -10.480 17.156 1.00 95.12 226 THR A O 1
ATOM 1679 N N . VAL A 1 227 ? 1.715 -8.493 17.279 1.00 93.69 227 VAL A N 1
ATOM 1680 C CA . VAL A 1 227 ? 2.282 -7.990 18.535 1.00 93.69 227 VAL A CA 1
ATOM 1681 C C . VAL A 1 227 ? 1.219 -7.924 19.624 1.00 93.69 227 VAL A C 1
ATOM 1683 O O . VAL A 1 227 ? 0.031 -7.854 19.326 1.00 93.69 227 VAL A O 1
ATOM 1686 N N . ASN A 1 228 ? 1.661 -7.925 20.882 1.00 92.69 228 ASN A N 1
ATOM 1687 C CA . ASN A 1 228 ? 0.777 -7.959 22.050 1.00 92.69 228 ASN A CA 1
ATOM 1688 C C . ASN A 1 228 ? 0.341 -6.563 22.531 1.00 92.69 228 ASN A C 1
ATOM 1690 O O . ASN A 1 228 ? -0.640 -6.438 23.260 1.00 92.69 228 ASN A O 1
ATOM 1694 N N . ASN A 1 229 ? 1.087 -5.514 22.164 1.00 92.56 229 ASN A N 1
ATOM 1695 C CA . ASN A 1 229 ? 0.884 -4.159 22.674 1.00 92.56 229 ASN A CA 1
ATOM 1696 C C . ASN A 1 229 ? 0.485 -3.180 21.561 1.00 92.56 229 ASN A C 1
ATOM 1698 O O . ASN A 1 229 ? 1.136 -2.159 21.351 1.00 92.56 229 ASN A O 1
ATOM 1702 N N . LEU A 1 230 ? -0.567 -3.510 20.810 1.00 95.06 230 LEU A N 1
ATOM 1703 C CA . LEU A 1 230 ? -1.134 -2.632 19.785 1.00 95.06 230 LEU A CA 1
ATOM 1704 C C . LEU A 1 230 ? -2.284 -1.783 20.343 1.00 95.06 230 LEU A C 1
ATOM 1706 O O . LEU A 1 230 ? -3.248 -2.314 20.911 1.00 95.06 230 LEU A O 1
ATOM 1710 N N . SER A 1 231 ? -2.201 -0.467 20.134 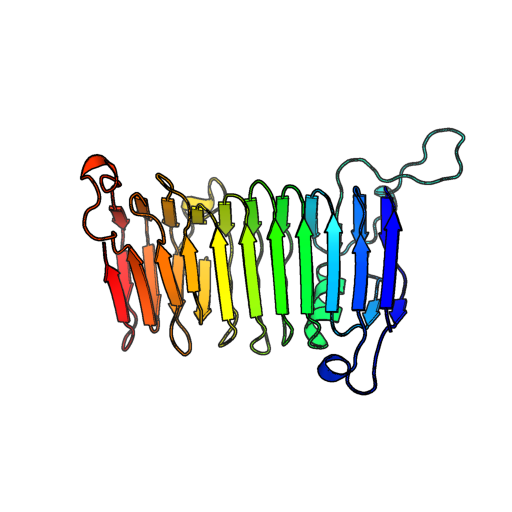1.00 96.19 231 SER A N 1
ATOM 1711 C CA . SER A 1 231 ? -3.317 0.448 20.382 1.00 96.19 231 SER A CA 1
ATOM 1712 C C . SER A 1 231 ? -4.244 0.522 19.169 1.00 96.19 231 SER A C 1
ATOM 1714 O O . SER A 1 231 ? -3.793 0.465 18.029 1.00 96.19 231 SER A O 1
ATOM 1716 N N . HIS A 1 232 ? -5.538 0.709 19.400 1.00 97.06 232 HIS A N 1
ATOM 1717 C CA . HIS A 1 232 ? -6.492 1.007 18.326 1.00 97.06 232 HIS A CA 1
ATOM 1718 C C . HIS A 1 232 ? -7.065 2.399 18.548 1.00 97.06 232 HIS A C 1
ATOM 1720 O O . HIS A 1 232 ? -7.349 2.757 19.691 1.00 97.06 232 HIS A O 1
ATOM 1726 N N . LYS A 1 233 ? -7.235 3.171 17.479 1.00 97.06 233 LYS A N 1
ATOM 1727 C CA . LYS A 1 233 ? -7.906 4.473 17.500 1.00 97.06 233 LYS A CA 1
ATOM 1728 C C . LYS A 1 233 ? -8.965 4.479 16.408 1.00 97.06 233 LYS A C 1
ATOM 1730 O O . LYS A 1 233 ? -8.629 4.525 15.226 1.00 97.06 233 LYS A O 1
ATOM 1735 N N . LEU A 1 234 ? -10.217 4.317 16.819 1.00 97.19 234 LEU A N 1
ATOM 1736 C CA . LEU A 1 234 ? -11.383 4.370 15.947 1.00 97.19 234 LEU A CA 1
ATOM 1737 C C . LEU A 1 234 ? -12.124 5.666 16.264 1.00 97.19 234 LEU A C 1
ATOM 1739 O O . LEU A 1 234 ? -12.657 5.821 17.364 1.00 97.19 234 LEU A O 1
ATOM 1743 N N . ASP A 1 235 ? -12.110 6.596 15.316 1.00 95.56 235 ASP A N 1
ATOM 1744 C CA . ASP A 1 235 ? -12.555 7.975 15.505 1.00 95.56 235 ASP A CA 1
ATOM 1745 C C . ASP A 1 235 ? -13.581 8.385 14.433 1.00 95.56 235 ASP A C 1
ATOM 1747 O O . ASP A 1 235 ? -13.407 8.098 13.247 1.00 95.56 235 ASP A O 1
ATOM 1751 N N . GLY A 1 236 ? -14.610 9.138 14.825 1.00 95.38 236 GLY A N 1
ATOM 1752 C CA . GLY A 1 236 ? -15.592 9.702 13.891 1.00 95.38 236 GLY A CA 1
ATOM 1753 C C . GLY A 1 236 ? -16.578 8.671 13.334 1.00 95.38 236 GLY A C 1
ATOM 1754 O O . GLY A 1 236 ? -17.013 7.770 14.050 1.00 95.38 236 GLY A O 1
ATOM 1755 N N . GLU A 1 237 ? -16.979 8.826 12.077 1.00 96.75 237 GLU A N 1
ATOM 1756 C CA . GLU A 1 237 ? -17.890 7.910 11.391 1.00 96.75 237 GLU A CA 1
ATOM 1757 C C . GLU A 1 237 ? -17.120 6.702 10.841 1.00 96.75 237 GLU A C 1
ATOM 1759 O O . GLU A 1 237 ? -16.154 6.847 10.092 1.00 96.75 237 GLU A O 1
ATOM 1764 N N . ILE A 1 238 ? -17.565 5.495 11.185 1.00 97.94 238 ILE A N 1
ATOM 1765 C CA . ILE A 1 238 ? -17.024 4.247 10.648 1.00 97.94 238 ILE A CA 1
ATOM 1766 C C . ILE A 1 238 ? -18.159 3.488 9.969 1.00 97.94 238 ILE A C 1
ATOM 1768 O O . ILE A 1 238 ? -19.128 3.095 10.620 1.00 97.94 238 ILE A O 1
ATOM 1772 N N . ASN A 1 239 ? -18.025 3.256 8.668 1.00 98.50 239 ASN A N 1
ATOM 1773 C CA . ASN A 1 239 ? -18.998 2.489 7.892 1.00 98.50 239 ASN A CA 1
ATOM 1774 C C . ASN A 1 239 ? -18.406 1.132 7.523 1.00 98.50 239 ASN A C 1
ATOM 1776 O O . ASN A 1 239 ? -17.242 1.045 7.143 1.00 98.50 239 ASN A O 1
ATOM 1780 N N . ILE A 1 240 ? -19.199 0.073 7.629 1.00 98.62 240 ILE A N 1
ATOM 1781 C CA . ILE A 1 240 ? -18.776 -1.294 7.342 1.00 98.62 240 ILE A CA 1
ATOM 1782 C C . ILE A 1 240 ? -19.718 -1.918 6.320 1.00 98.62 240 ILE A C 1
ATOM 1784 O O . ILE A 1 240 ? -20.937 -1.908 6.511 1.00 98.62 240 ILE A O 1
ATOM 1788 N N . SER A 1 241 ? -19.147 -2.540 5.290 1.00 98.50 241 SER A N 1
ATOM 1789 C CA . SER A 1 241 ? -19.867 -3.456 4.404 1.00 98.50 241 SER A CA 1
ATOM 1790 C C . SER A 1 241 ? -19.098 -4.762 4.184 1.00 98.50 241 SER A C 1
ATOM 1792 O O . SER A 1 241 ? -17.871 -4.819 4.310 1.00 98.50 241 SER A O 1
ATOM 1794 N N . GLY A 1 242 ? -19.834 -5.837 3.897 1.00 98.44 242 GLY A N 1
ATOM 1795 C CA . GLY A 1 242 ? -19.294 -7.187 3.769 1.00 98.44 242 GLY A CA 1
ATOM 1796 C C . GLY A 1 242 ? -18.653 -7.702 5.061 1.00 98.44 242 GLY A C 1
ATOM 1797 O O . GLY A 1 242 ? -19.117 -7.401 6.162 1.00 98.44 242 GLY A O 1
ATOM 1798 N N . ASN A 1 243 ? -17.599 -8.510 4.940 1.00 98.56 243 ASN A N 1
ATOM 1799 C CA . ASN A 1 243 ? -16.932 -9.125 6.091 1.00 98.56 243 ASN A CA 1
ATOM 1800 C C . ASN A 1 243 ? -15.676 -8.339 6.477 1.00 98.56 243 ASN A C 1
ATOM 1802 O O . ASN A 1 243 ? -14.678 -8.383 5.760 1.00 98.56 243 ASN A O 1
ATOM 1806 N N . VAL A 1 244 ? -15.692 -7.671 7.630 1.00 98.81 244 VAL A N 1
ATOM 1807 C CA . VAL A 1 244 ? -14.539 -6.930 8.163 1.00 98.81 244 VAL A CA 1
ATOM 1808 C C . VAL A 1 244 ? -14.210 -7.415 9.567 1.00 98.81 244 VAL A C 1
ATOM 1810 O O . VAL A 1 244 ? -15.067 -7.441 10.452 1.00 98.81 244 VAL A O 1
ATOM 1813 N N . THR A 1 245 ? -12.955 -7.797 9.791 1.00 98.75 245 THR A N 1
ATOM 1814 C CA . THR A 1 245 ? -12.481 -8.263 11.101 1.00 98.75 245 THR A CA 1
ATOM 1815 C C . THR A 1 245 ? -11.259 -7.477 11.539 1.00 98.75 245 THR A C 1
ATOM 1817 O O . THR A 1 245 ? -10.272 -7.440 10.818 1.00 98.75 245 THR A O 1
ATOM 1820 N N . ILE A 1 246 ? -11.288 -6.916 12.745 1.00 98.31 246 ILE A N 1
ATOM 1821 C CA . ILE A 1 246 ? -10.109 -6.417 13.454 1.00 98.31 246 ILE A CA 1
ATOM 1822 C C . ILE A 1 246 ? -9.794 -7.421 14.563 1.00 98.31 246 ILE A C 1
ATOM 1824 O O . ILE A 1 246 ? -10.605 -7.625 15.465 1.00 98.31 246 ILE A O 1
ATOM 1828 N N . ASN A 1 247 ? -8.636 -8.070 14.493 1.00 96.88 247 ASN A N 1
ATOM 1829 C CA . ASN A 1 247 ? -8.216 -9.089 15.442 1.00 96.88 247 ASN A CA 1
ATOM 1830 C C . ASN A 1 247 ? -6.836 -8.781 16.028 1.00 96.88 247 ASN A C 1
ATOM 1832 O O . ASN A 1 247 ? -5.800 -8.910 15.374 1.00 96.88 247 ASN A O 1
ATOM 1836 N N . HIS A 1 248 ? -6.833 -8.456 17.312 1.00 93.56 248 HIS A N 1
ATOM 1837 C CA . HIS A 1 248 ? -5.643 -8.396 18.134 1.00 93.56 248 HIS A CA 1
ATOM 1838 C C . HIS A 1 248 ? -5.745 -9.458 19.230 1.00 93.56 248 HIS A C 1
ATOM 1840 O O . HIS A 1 248 ? -6.166 -9.174 20.338 1.00 93.56 248 HIS A O 1
ATOM 1846 N N . THR A 1 249 ? -5.337 -10.690 18.930 1.00 90.06 249 THR A N 1
ATOM 1847 C CA . THR A 1 249 ? -5.237 -11.743 19.949 1.00 90.06 249 THR A CA 1
ATOM 1848 C C . THR A 1 249 ? -3.836 -11.742 20.552 1.00 90.06 249 THR A C 1
ATOM 1850 O O . THR A 1 249 ? -2.844 -11.933 19.846 1.00 90.06 249 THR A O 1
ATOM 1853 N N . THR A 1 250 ? -3.747 -11.539 21.864 1.00 86.56 250 THR A N 1
ATOM 1854 C CA . THR A 1 250 ? -2.476 -11.600 22.596 1.00 86.56 250 THR A CA 1
ATOM 1855 C C . THR A 1 250 ? -1.997 -13.046 22.754 1.00 86.56 250 THR A C 1
ATOM 1857 O O . THR A 1 250 ? -2.788 -13.990 22.824 1.00 86.56 250 THR A O 1
ATOM 1860 N N . ARG A 1 251 ? -0.676 -13.254 22.779 1.00 85.75 251 ARG A N 1
ATOM 1861 C CA . ARG A 1 251 ? -0.108 -14.597 22.982 1.00 85.75 251 ARG A CA 1
ATOM 1862 C C . ARG A 1 251 ? -0.305 -15.053 24.431 1.00 85.75 251 ARG A C 1
ATOM 1864 O O . ARG A 1 251 ? -0.294 -14.248 25.357 1.00 85.75 251 ARG A O 1
ATOM 1871 N N . HIS A 1 252 ? -0.428 -16.365 24.625 1.00 84.06 252 HIS A N 1
ATOM 1872 C CA . HIS A 1 252 ? -0.497 -16.964 25.957 1.00 84.06 252 HIS A CA 1
ATOM 1873 C C . HIS A 1 252 ? 0.808 -16.729 26.745 1.00 84.06 252 HIS A C 1
ATOM 1875 O O . HIS A 1 252 ? 1.883 -16.663 26.149 1.00 84.06 252 HIS A O 1
ATOM 1881 N N . ASN A 1 253 ? 0.715 -16.634 28.077 1.00 87.50 253 ASN A N 1
ATOM 1882 C CA . ASN A 1 253 ? 1.845 -16.427 29.000 1.00 87.50 253 ASN A CA 1
ATOM 1883 C C . ASN A 1 253 ? 2.664 -15.143 28.773 1.00 87.50 253 ASN A C 1
ATOM 1885 O O . ASN A 1 253 ? 3.864 -15.119 29.036 1.00 87.50 253 ASN A O 1
ATOM 1889 N N . ILE A 1 254 ? 2.024 -14.075 28.296 1.00 88.69 254 ILE A N 1
ATOM 1890 C CA . ILE A 1 254 ? 2.642 -12.752 28.196 1.00 88.69 254 ILE A CA 1
ATOM 1891 C C . ILE A 1 254 ? 2.405 -11.962 29.483 1.00 88.69 254 ILE A C 1
ATOM 1893 O O . ILE A 1 254 ? 1.341 -12.014 30.097 1.00 88.69 254 ILE A O 1
ATOM 1897 N N . GLU A 1 255 ? 3.421 -11.217 29.891 1.00 88.25 255 GLU A N 1
ATOM 1898 C CA . GLU A 1 255 ? 3.412 -10.370 31.068 1.00 88.25 255 GLU A CA 1
ATOM 1899 C C . GLU A 1 255 ? 2.430 -9.209 30.898 1.00 88.25 255 GLU A C 1
ATOM 1901 O O . GLU A 1 255 ? 2.409 -8.555 29.853 1.00 88.25 255 GLU A O 1
ATOM 1906 N N . PHE A 1 256 ? 1.651 -8.901 31.941 1.00 83.62 256 PHE A N 1
ATOM 1907 C CA . PHE A 1 256 ? 0.523 -7.966 31.833 1.00 83.62 256 PHE A CA 1
ATOM 1908 C C . PHE A 1 256 ? 0.915 -6.584 31.278 1.00 83.62 256 PHE A C 1
ATOM 1910 O O . PHE A 1 256 ? 0.140 -5.969 30.554 1.00 83.62 256 PHE A O 1
ATOM 1917 N N . TRP A 1 257 ? 2.129 -6.089 31.563 1.00 83.25 257 TRP A N 1
ATOM 1918 C CA . TRP A 1 257 ? 2.609 -4.782 31.085 1.00 83.25 257 TRP A CA 1
ATOM 1919 C C . TRP A 1 257 ? 2.936 -4.754 29.583 1.00 83.25 257 TRP A C 1
ATOM 1921 O O . TRP A 1 257 ? 3.154 -3.682 29.014 1.00 83.25 257 TRP A O 1
ATOM 1931 N N . ARG A 1 258 ? 2.991 -5.920 28.931 1.00 85.38 258 ARG A N 1
ATOM 1932 C CA . ARG A 1 258 ? 3.168 -6.074 27.480 1.00 85.38 258 ARG A CA 1
ATOM 1933 C C . ARG A 1 258 ? 1.838 -6.170 26.727 1.00 85.38 258 ARG A C 1
ATOM 1935 O O . ARG A 1 258 ? 1.861 -6.325 25.512 1.00 85.38 258 ARG A O 1
ATOM 1942 N N . THR A 1 259 ? 0.708 -6.044 27.422 1.00 87.00 259 THR A N 1
ATOM 1943 C CA . THR A 1 259 ? -0.654 -6.071 26.857 1.00 87.00 259 THR A CA 1
ATOM 1944 C C . THR A 1 259 ? -1.497 -4.881 27.334 1.00 87.00 259 THR A C 1
ATOM 1946 O O . THR A 1 259 ? -2.719 -4.964 27.395 1.00 87.00 259 THR A O 1
ATOM 1949 N N . THR A 1 260 ? -0.860 -3.769 27.719 1.00 85.00 260 THR A N 1
ATOM 1950 C CA . THR A 1 260 ? -1.533 -2.598 28.318 1.00 85.00 260 THR A CA 1
ATOM 1951 C C . THR A 1 260 ? -2.083 -1.592 27.313 1.00 85.00 260 THR A C 1
ATOM 1953 O O . THR A 1 260 ? -2.747 -0.643 27.724 1.00 85.00 260 THR A O 1
ATOM 1956 N N . ALA A 1 261 ? -1.810 -1.747 26.015 1.00 90.69 261 ALA A N 1
ATOM 1957 C CA . ALA A 1 261 ? -2.286 -0.810 25.005 1.00 90.69 261 ALA A CA 1
ATOM 1958 C C . ALA A 1 261 ? -3.811 -0.701 25.006 1.00 90.69 261 ALA A C 1
ATOM 1960 O O . ALA A 1 261 ? -4.540 -1.696 24.967 1.00 90.69 261 ALA A O 1
ATOM 1961 N N . ASN A 1 262 ? -4.295 0.534 24.955 1.00 91.81 262 ASN A N 1
ATOM 1962 C CA . ASN A 1 262 ? -5.717 0.838 24.968 1.00 91.81 262 ASN A CA 1
ATOM 1963 C C . ASN A 1 262 ? -6.345 0.690 23.577 1.00 91.81 262 ASN A C 1
ATOM 1965 O O . ASN A 1 262 ? -5.688 0.828 22.545 1.00 91.81 262 ASN A O 1
ATOM 1969 N N . SER A 1 263 ? -7.648 0.426 23.550 1.00 94.44 263 SER A N 1
ATOM 1970 C CA . SER A 1 263 ? -8.467 0.614 22.351 1.00 94.44 263 SER A CA 1
ATOM 1971 C C . SER A 1 263 ? -9.359 1.826 22.577 1.00 94.44 263 SER A C 1
ATOM 1973 O O . SER A 1 263 ? -10.246 1.784 23.425 1.00 94.44 263 SER A O 1
ATOM 1975 N N . TYR A 1 264 ? -9.103 2.899 21.842 1.00 95.81 264 TYR A N 1
ATOM 1976 C CA . TYR A 1 264 ? -9.860 4.139 21.893 1.00 95.81 264 TYR A CA 1
ATOM 1977 C C . TYR A 1 264 ? -10.980 4.088 20.856 1.00 95.81 264 TYR A C 1
ATOM 1979 O O . TYR A 1 264 ? -10.721 3.927 19.664 1.00 95.81 264 TYR A O 1
ATOM 1987 N N . TRP A 1 265 ? -12.215 4.215 21.338 1.00 96.88 265 TRP A N 1
ATOM 1988 C CA . TRP A 1 265 ? -13.428 4.262 20.528 1.00 96.88 265 TRP A CA 1
ATOM 1989 C C . TRP A 1 265 ? -14.091 5.614 20.734 1.00 96.88 265 TRP A C 1
ATOM 1991 O O . TRP A 1 265 ? -14.895 5.798 21.644 1.00 96.88 265 TRP A O 1
ATOM 2001 N N . ASN A 1 266 ? -13.719 6.569 19.899 1.00 95.56 266 ASN A N 1
ATOM 2002 C CA . ASN A 1 266 ? -14.288 7.908 19.865 1.00 95.56 266 ASN A CA 1
ATOM 2003 C C . ASN A 1 266 ? -15.116 8.055 18.577 1.00 95.56 266 ASN A C 1
ATOM 2005 O O . ASN A 1 266 ? -14.915 8.935 17.740 1.00 95.56 266 ASN A O 1
ATOM 2009 N N . VAL A 1 267 ? -16.009 7.084 18.398 1.00 95.69 267 VAL A N 1
ATOM 2010 C CA . VAL A 1 267 ? -16.846 6.914 17.214 1.00 95.69 267 VAL A CA 1
ATOM 2011 C C . VAL A 1 267 ? -18.114 7.745 17.382 1.00 95.69 267 VAL A C 1
ATOM 2013 O O . VAL A 1 267 ? -18.817 7.611 18.382 1.00 95.69 267 VAL A O 1
ATOM 2016 N N . THR A 1 268 ? -18.428 8.583 16.397 1.00 95.81 268 THR A N 1
ATOM 2017 C CA . THR A 1 268 ? -19.699 9.322 16.345 1.00 95.81 268 THR A CA 1
ATOM 2018 C C . THR A 1 268 ? -20.829 8.439 15.826 1.00 95.81 268 THR A C 1
ATOM 2020 O O . THR A 1 268 ? -21.966 8.565 16.273 1.00 95.81 268 THR A O 1
ATOM 2023 N N . SER A 1 269 ? -20.515 7.521 14.909 1.00 96.19 269 SER A N 1
ATOM 2024 C CA . SER A 1 269 ? -21.437 6.506 14.396 1.00 96.19 269 SER A CA 1
ATOM 2025 C C . SER A 1 269 ? -20.677 5.304 13.839 1.00 96.19 269 SER A C 1
ATOM 2027 O O . SER A 1 269 ? -19.726 5.472 13.078 1.00 96.19 269 SER A O 1
ATOM 2029 N N . LEU A 1 270 ? -21.124 4.097 14.191 1.00 97.69 270 LEU A N 1
ATOM 2030 C CA . LEU A 1 270 ? -20.682 2.843 13.582 1.00 97.69 270 LEU A CA 1
ATOM 2031 C C . LEU A 1 270 ? -21.852 2.261 12.790 1.00 97.69 270 LEU A C 1
ATOM 2033 O O . LEU A 1 270 ? -22.796 1.742 13.386 1.00 97.69 270 LEU A O 1
ATOM 2037 N N . ASN A 1 271 ? -21.794 2.345 11.465 1.00 98.12 271 ASN A N 1
ATOM 2038 C CA . ASN A 1 271 ? -22.848 1.833 10.595 1.00 98.12 271 ASN A CA 1
ATOM 2039 C C . ASN A 1 271 ? -22.399 0.514 9.973 1.00 98.12 271 ASN A C 1
ATOM 2041 O O . ASN A 1 271 ? -21.350 0.448 9.337 1.00 98.12 271 ASN A O 1
ATOM 2045 N N . VAL A 1 272 ? -23.201 -0.536 10.127 1.00 98.12 272 VAL A N 1
ATOM 2046 C CA . VAL A 1 272 ? -22.960 -1.835 9.491 1.00 98.12 272 VAL A CA 1
ATOM 2047 C C . VAL A 1 272 ? -24.079 -2.069 8.487 1.00 98.12 272 VAL A C 1
ATOM 2049 O O . VAL A 1 272 ? -25.251 -2.102 8.863 1.00 98.12 272 VAL A O 1
ATOM 2052 N N . GLN A 1 273 ? -23.727 -2.181 7.207 1.00 97.88 273 GLN A N 1
ATOM 2053 C CA . GLN A 1 273 ? -24.688 -2.431 6.136 1.00 97.88 273 GLN A CA 1
ATOM 2054 C C . GLN A 1 273 ? -25.406 -3.776 6.353 1.00 97.88 273 GLN A C 1
ATOM 2056 O O . GLN A 1 273 ? -24.848 -4.705 6.938 1.00 97.88 273 GLN A O 1
ATOM 2061 N N . GLY A 1 274 ? -26.648 -3.893 5.866 1.00 97.75 274 GLY A N 1
ATOM 2062 C CA . GLY A 1 274 ? -27.382 -5.164 5.864 1.00 97.75 274 GLY A CA 1
ATOM 2063 C C . GLY A 1 274 ? -26.534 -6.313 5.303 1.00 97.75 274 GLY A C 1
ATOM 2064 O O . GLY A 1 274 ? -25.721 -6.102 4.402 1.00 97.75 274 GLY A O 1
ATOM 2065 N N . ASP A 1 275 ? -26.679 -7.499 5.896 1.00 96.19 275 ASP A N 1
ATOM 2066 C CA . ASP A 1 275 ? -25.929 -8.723 5.563 1.00 96.19 275 ASP A CA 1
ATOM 2067 C C . ASP A 1 275 ? -24.397 -8.639 5.722 1.00 96.19 275 ASP A C 1
ATOM 2069 O O . ASP A 1 275 ? -23.671 -9.557 5.341 1.00 96.19 275 ASP A O 1
ATOM 2073 N N . SER A 1 276 ? -23.888 -7.562 6.323 1.00 98.38 276 SER A N 1
ATOM 2074 C CA . SER A 1 276 ? -22.464 -7.385 6.612 1.00 98.38 276 SER A CA 1
ATOM 2075 C C . SER A 1 276 ? -22.123 -7.852 8.026 1.00 98.38 276 SER A C 1
ATOM 2077 O O . SER A 1 276 ? -22.965 -7.864 8.927 1.00 98.38 276 SER A O 1
ATOM 2079 N N . LYS A 1 277 ? -20.858 -8.214 8.247 1.00 98.25 277 LYS A N 1
ATOM 2080 C CA . LYS A 1 277 ? -20.345 -8.637 9.549 1.00 98.25 277 LYS A CA 1
ATOM 2081 C C . LYS A 1 277 ? -19.103 -7.843 9.909 1.00 98.25 277 LYS A C 1
ATOM 2083 O O . LYS A 1 277 ? -18.061 -7.963 9.268 1.00 98.25 277 LYS A O 1
ATOM 2088 N N . PHE A 1 278 ? -19.204 -7.109 11.010 1.00 98.50 278 PHE A N 1
ATOM 2089 C CA . PHE A 1 278 ? -18.056 -6.529 11.688 1.00 98.50 278 PHE A CA 1
ATOM 2090 C C . PHE A 1 278 ? -17.673 -7.393 12.893 1.00 98.50 278 PHE A C 1
ATOM 2092 O O . PHE A 1 278 ? -18.533 -7.819 13.663 1.00 98.50 278 PHE A O 1
ATOM 2099 N N . THR A 1 279 ? -16.389 -7.695 13.061 1.00 98.56 279 THR A N 1
ATOM 2100 C CA . THR A 1 279 ? -15.870 -8.423 14.228 1.00 98.56 279 THR A CA 1
ATOM 2101 C C . THR A 1 279 ? -14.661 -7.694 14.789 1.00 98.56 279 THR A C 1
ATOM 2103 O O . THR A 1 279 ? -13.722 -7.401 14.057 1.00 98.56 279 THR A O 1
ATOM 2106 N N . PHE A 1 280 ? -14.672 -7.425 16.092 1.00 97.75 280 PHE A N 1
ATOM 2107 C CA . PHE A 1 280 ? -13.551 -6.825 16.807 1.00 97.75 280 PHE A CA 1
ATOM 2108 C C . PHE A 1 280 ? -13.118 -7.744 17.953 1.00 97.75 280 PHE A C 1
ATOM 2110 O O . PHE A 1 280 ? -13.943 -8.115 18.787 1.00 97.75 280 PHE A O 1
ATOM 2117 N N . ILE A 1 281 ? -11.837 -8.110 17.986 1.00 94.94 281 ILE A N 1
ATOM 2118 C CA . ILE A 1 281 ? -11.226 -8.978 19.002 1.00 94.94 281 ILE A CA 1
ATOM 2119 C C . ILE A 1 281 ? -10.003 -8.255 19.574 1.00 94.94 281 ILE A C 1
ATOM 2121 O O . ILE A 1 281 ? -9.163 -7.772 18.810 1.00 94.94 281 ILE A O 1
ATOM 2125 N N . LYS A 1 282 ? -9.903 -8.198 20.903 1.00 87.81 282 LYS A N 1
ATOM 2126 C CA . LYS A 1 282 ? -8.757 -7.687 21.663 1.00 87.81 282 LYS A CA 1
ATOM 2127 C C . LYS A 1 282 ? -8.461 -8.629 22.828 1.00 87.81 282 LYS A C 1
ATOM 2129 O O . LYS A 1 282 ? -9.455 -9.135 23.393 1.00 87.81 282 LYS A O 1
#

Sequence (282 aa):
GRAIVWGDIALIDGNINAQGKDIAKTGGFVETSGHDLFINDSAIVDAKKWLLDPDTVSINNGENNDSHLISRGDNPNKFLKNDLMTVSNKTLYTALAKGIEVNISATQKITVAADVDVSNGTLTLHTERNGIEINSNITSTQNGNLTIKSGDWVDIHNNITLGTGFLNITAKSVAFEGKESGKSRVAASAQITAQGTITITGDKRDFRANNVSLNGTGNGLGIISTVNNLSHKLDGEINISGNVTINHTTRHNIEFWRTTANSYWNVTSLNVQGDSKFTFIK

Organism: Haemophilus influenzae (NCBI:txid727)

Nearest PDB structures (foldseek):
  3lyc-assembly8_P  TM=3.530E-01  e=5.484E+00  Parabacteroides distasonis ATCC 8503
  5awf-assembly1_A  TM=2.272E-01  e=4.743E+00  Escherichia coli K-12